Protein AF-A0A0K8Q2F9-F1 (afdb_monomer_lite)

Structure (mmCIF, N/CA/C/O backbone):
data_AF-A0A0K8Q2F9-F1
#
_entry.id   AF-A0A0K8Q2F9-F1
#
loop_
_atom_site.group_PDB
_atom_site.id
_atom_site.type_symbol
_atom_site.label_atom_id
_atom_site.label_alt_id
_atom_site.label_comp_id
_atom_site.label_asym_id
_atom_site.label_entity_id
_atom_site.label_seq_id
_atom_site.pdbx_PDB_ins_code
_atom_site.Cartn_x
_atom_site.Cartn_y
_atom_site.Cartn_z
_atom_site.occupancy
_atom_site.B_iso_or_equiv
_atom_site.auth_seq_id
_atom_site.auth_comp_id
_atom_site.auth_asym_id
_atom_site.auth_atom_id
_atom_site.pdbx_PDB_model_num
ATOM 1 N N . MET A 1 1 ? -17.051 11.099 0.721 1.00 49.69 1 MET A N 1
ATOM 2 C CA . MET A 1 1 ? -16.310 12.375 0.864 1.00 49.69 1 MET A CA 1
ATOM 3 C C . MET A 1 1 ? -17.005 13.551 0.168 1.00 49.69 1 MET A C 1
ATOM 5 O O . MET A 1 1 ? -17.431 14.467 0.857 1.00 49.69 1 MET A O 1
ATOM 9 N N . LEU A 1 2 ? -17.218 13.513 -1.156 1.00 54.62 2 LEU A N 1
ATOM 10 C CA . LEU A 1 2 ? -17.853 14.611 -1.915 1.00 54.62 2 LEU A CA 1
ATOM 11 C C . LEU A 1 2 ? -19.247 15.014 -1.400 1.00 54.62 2 LEU A C 1
ATOM 13 O O . LEU A 1 2 ? -19.538 16.198 -1.276 1.00 54.62 2 LEU A O 1
ATOM 17 N N . GLN A 1 3 ? -20.090 14.047 -1.029 1.00 66.81 3 GLN A N 1
ATOM 18 C CA . GLN A 1 3 ? -21.458 14.326 -0.578 1.00 66.81 3 GLN A CA 1
ATOM 19 C C . GLN A 1 3 ? -21.522 15.129 0.734 1.00 66.81 3 GLN A C 1
ATOM 21 O O . GLN A 1 3 ? -22.356 16.020 0.856 1.00 66.81 3 GLN A O 1
ATOM 26 N N . ALA A 1 4 ? -20.632 14.856 1.695 1.00 58.75 4 ALA A N 1
ATOM 27 C CA . ALA A 1 4 ? -20.589 15.581 2.968 1.00 58.75 4 ALA A CA 1
ATOM 28 C C . ALA A 1 4 ? -20.152 17.040 2.768 1.00 58.75 4 ALA A C 1
ATOM 30 O O . ALA A 1 4 ? -20.765 17.952 3.315 1.00 58.75 4 ALA A O 1
ATOM 31 N N . ILE A 1 5 ? -19.158 17.252 1.900 1.00 67.25 5 ILE A N 1
ATOM 32 C CA . ILE A 1 5 ? -18.687 18.586 1.517 1.00 67.25 5 ILE A CA 1
ATOM 33 C C . ILE A 1 5 ? -19.814 19.353 0.817 1.00 67.25 5 ILE A C 1
ATOM 35 O O . ILE A 1 5 ? -20.111 20.479 1.196 1.00 67.25 5 ILE A O 1
ATOM 39 N N . VAL A 1 6 ? -20.501 18.735 -0.150 1.00 74.12 6 VAL A N 1
ATOM 40 C CA . VAL A 1 6 ? -21.606 19.369 -0.889 1.00 74.12 6 VAL A CA 1
ATOM 41 C C . VAL A 1 6 ? -22.762 19.761 0.036 1.00 74.12 6 VAL A C 1
ATOM 43 O O . VAL A 1 6 ? -23.242 20.889 -0.047 1.00 74.12 6 VAL A O 1
ATOM 46 N N . ILE A 1 7 ? -23.188 18.876 0.945 1.00 74.06 7 ILE A N 1
ATOM 47 C CA . ILE A 1 7 ? -24.270 19.168 1.904 1.00 74.06 7 ILE A CA 1
ATOM 48 C C . ILE A 1 7 ? -23.906 20.355 2.804 1.00 74.06 7 ILE A C 1
ATOM 50 O O . ILE A 1 7 ? -24.758 21.200 3.079 1.00 74.06 7 ILE A O 1
ATOM 54 N N . GLU A 1 8 ? -22.653 20.454 3.236 1.00 69.31 8 GLU A N 1
ATOM 55 C CA . GLU A 1 8 ? -22.213 21.540 4.109 1.00 69.31 8 GLU A CA 1
ATOM 56 C C . GLU A 1 8 ? -22.011 22.863 3.358 1.00 69.31 8 GLU A C 1
ATOM 58 O O . GLU A 1 8 ? -22.381 23.925 3.860 1.00 69.31 8 GLU A O 1
ATOM 63 N N . GLN A 1 9 ? -21.514 22.827 2.116 1.00 77.88 9 GLN A N 1
ATOM 64 C CA . GLN A 1 9 ? -21.460 24.036 1.291 1.00 77.88 9 GLN A CA 1
ATOM 65 C C . GLN A 1 9 ? -22.875 24.558 0.985 1.00 77.88 9 GLN A C 1
ATOM 67 O O . GLN A 1 9 ? -23.077 25.769 0.943 1.00 77.88 9 GLN A O 1
ATOM 72 N N . LEU A 1 10 ? -23.869 23.669 0.852 1.00 75.88 10 LEU A N 1
ATOM 73 C CA . LEU A 1 10 ? -25.282 24.051 0.741 1.00 75.88 10 LEU A CA 1
ATOM 74 C C . LEU A 1 10 ? -25.815 24.673 2.041 1.00 75.88 10 LEU A C 1
ATOM 76 O O . LEU A 1 10 ? -26.458 25.720 1.993 1.00 75.88 10 LEU A O 1
ATOM 80 N N . ARG A 1 11 ? -25.543 24.068 3.208 1.00 71.56 11 ARG A N 1
ATOM 81 C CA . ARG A 1 11 ? -26.004 24.586 4.514 1.00 71.56 11 ARG A CA 1
ATOM 82 C C . ARG A 1 11 ? -25.384 25.928 4.886 1.00 71.56 11 ARG A C 1
ATOM 84 O O . ARG A 1 11 ? -26.087 26.797 5.389 1.00 71.56 11 ARG A O 1
ATOM 91 N N . SER A 1 12 ? -24.091 26.098 4.625 1.00 69.88 12 SER A N 1
ATOM 92 C CA . SER A 1 12 ? -23.363 27.352 4.865 1.00 69.88 12 SER A CA 1
ATOM 93 C C . SER A 1 12 ? -23.740 28.462 3.875 1.00 69.88 12 SER A C 1
ATOM 95 O O . SER A 1 12 ? -23.315 29.606 4.038 1.00 69.88 12 SER A O 1
ATOM 97 N N . GLY A 1 13 ? -24.533 28.146 2.843 1.00 75.44 13 GLY A N 1
ATOM 98 C CA . GLY A 1 13 ? -24.907 29.075 1.779 1.00 75.44 13 GLY A CA 1
ATOM 99 C C . GLY A 1 13 ? -2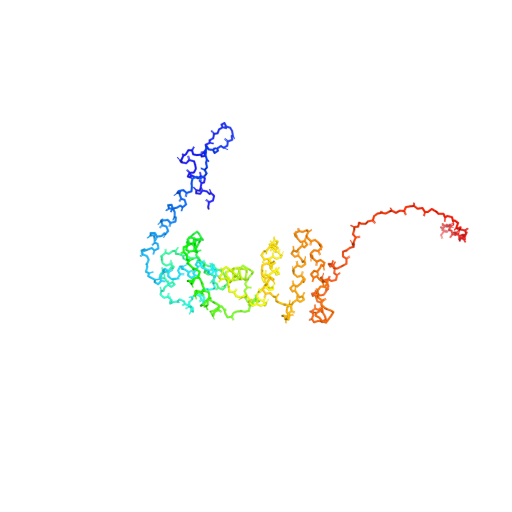3.740 29.451 0.862 1.00 75.44 13 GLY A C 1
ATOM 100 O O . GLY A 1 13 ? -23.861 30.389 0.071 1.00 75.44 13 GLY A O 1
ATOM 101 N N . ASN A 1 14 ? -22.610 28.741 0.968 1.00 78.00 14 ASN A N 1
ATOM 102 C CA . ASN A 1 14 ? -21.454 28.943 0.108 1.00 78.00 14 ASN A CA 1
ATOM 103 C C . ASN A 1 14 ? -21.716 28.378 -1.294 1.00 78.00 14 ASN A C 1
ATOM 105 O O . ASN A 1 14 ? -21.449 29.049 -2.284 1.00 78.00 14 ASN A O 1
ATOM 109 N N . LEU A 1 15 ? -22.328 27.195 -1.389 1.00 82.12 15 LEU A N 1
ATOM 110 C CA . LEU A 1 15 ? -22.865 26.635 -2.627 1.00 82.12 15 LEU A CA 1
ATOM 111 C C . LEU A 1 15 ? -24.348 26.991 -2.733 1.00 82.12 15 LEU A C 1
ATOM 113 O O . LEU A 1 15 ? -25.154 26.601 -1.893 1.00 82.12 15 LEU A O 1
ATOM 117 N N . HIS A 1 16 ? -24.714 27.731 -3.772 1.00 83.94 16 HIS A N 1
ATOM 118 C CA . HIS A 1 16 ? -26.083 28.193 -3.981 1.00 83.94 16 HIS A CA 1
ATOM 119 C C . HIS A 1 16 ? -26.467 28.118 -5.456 1.00 83.94 16 HIS A C 1
ATOM 121 O O . HIS A 1 16 ? -25.615 28.087 -6.344 1.00 83.94 16 HIS A O 1
ATOM 127 N N . GLN A 1 17 ? -27.767 28.080 -5.730 1.00 85.50 17 GLN A N 1
ATOM 128 C CA . GLN A 1 17 ? -28.267 28.044 -7.096 1.00 85.50 17 GLN A CA 1
ATOM 129 C C . GLN A 1 17 ? -28.420 29.474 -7.632 1.00 85.50 17 GLN A C 1
ATOM 131 O O . GLN A 1 17 ? -29.287 30.228 -7.191 1.00 85.50 17 GLN A O 1
ATOM 136 N N . ALA A 1 18 ? -27.576 29.846 -8.594 1.00 82.88 18 ALA A N 1
ATOM 137 C CA . ALA A 1 18 ? -27.635 31.112 -9.314 1.00 82.88 18 ALA A CA 1
ATOM 138 C C . ALA A 1 18 ? -28.322 30.886 -10.673 1.00 82.88 18 ALA A C 1
ATOM 140 O O . ALA A 1 18 ? -27.702 30.534 -11.679 1.00 82.88 18 ALA A O 1
ATOM 141 N N . GLY A 1 19 ? -29.649 31.030 -10.703 1.00 84.00 19 GLY A N 1
ATOM 142 C CA . GLY A 1 19 ? -30.451 30.726 -11.890 1.00 84.00 19 GLY A CA 1
ATOM 143 C C . GLY A 1 19 ? -30.504 29.221 -12.174 1.00 84.00 19 GLY A C 1
ATOM 144 O O . GLY A 1 19 ? -31.138 28.477 -11.432 1.00 84.00 19 GLY A O 1
ATOM 145 N N . LYS A 1 20 ? -29.863 28.763 -13.260 1.00 87.50 20 LYS A N 1
ATOM 146 C CA . LYS A 1 20 ? -29.803 27.334 -13.646 1.00 87.50 20 LYS A CA 1
ATOM 147 C C . LYS A 1 20 ? -28.463 26.656 -13.339 1.00 87.50 20 LYS A C 1
ATOM 149 O O . LYS A 1 20 ? -28.317 25.472 -13.623 1.00 87.50 20 LYS A O 1
ATOM 154 N N . VAL A 1 21 ? -27.500 27.381 -12.776 1.00 75.31 21 VAL A N 1
ATOM 155 C CA . VAL A 1 21 ? -26.165 26.868 -12.441 1.00 75.31 21 VAL A CA 1
ATOM 156 C C . VAL A 1 21 ? -25.917 26.974 -10.940 1.00 75.31 21 VAL A C 1
ATOM 158 O O . VAL A 1 21 ? -26.406 27.889 -10.280 1.00 75.31 21 VAL A O 1
ATOM 161 N N . TRP A 1 22 ? -25.176 26.014 -10.393 1.00 85.75 22 TRP A N 1
ATOM 162 C CA . TRP A 1 22 ? -24.702 26.068 -9.014 1.00 85.75 22 TRP A CA 1
ATOM 163 C C . TRP A 1 22 ? -23.426 26.906 -8.961 1.00 85.75 22 TRP A C 1
ATOM 165 O O . TRP A 1 22 ? -22.491 26.648 -9.715 1.00 85.75 22 TRP A O 1
ATOM 175 N N . ALA A 1 23 ? -23.404 27.917 -8.097 1.00 79.81 23 ALA A N 1
ATOM 176 C CA . ALA A 1 23 ? -22.296 28.846 -7.938 1.00 79.81 23 ALA A CA 1
ATOM 177 C C . ALA A 1 23 ? -21.757 28.796 -6.504 1.00 79.81 23 ALA A C 1
ATOM 179 O O . ALA A 1 23 ? -22.519 28.672 -5.541 1.00 79.81 23 ALA A O 1
ATOM 180 N N . LEU A 1 24 ? -20.433 28.895 -6.375 1.00 81.69 24 LEU A N 1
ATOM 181 C CA . LEU A 1 24 ? -19.736 28.981 -5.095 1.00 81.69 24 LEU A CA 1
ATOM 182 C C . LEU A 1 24 ? -19.483 30.461 -4.764 1.00 81.69 24 LEU A C 1
ATOM 184 O O . LEU A 1 24 ? -19.034 31.213 -5.628 1.00 81.69 24 LEU A O 1
ATOM 188 N N . LYS A 1 25 ? -19.807 30.899 -3.546 1.00 73.44 25 LYS A N 1
ATOM 189 C CA . LYS A 1 25 ? -19.752 32.310 -3.134 1.00 73.44 25 LYS A CA 1
ATOM 190 C C . LYS A 1 25 ? -18.370 32.732 -2.612 1.00 73.44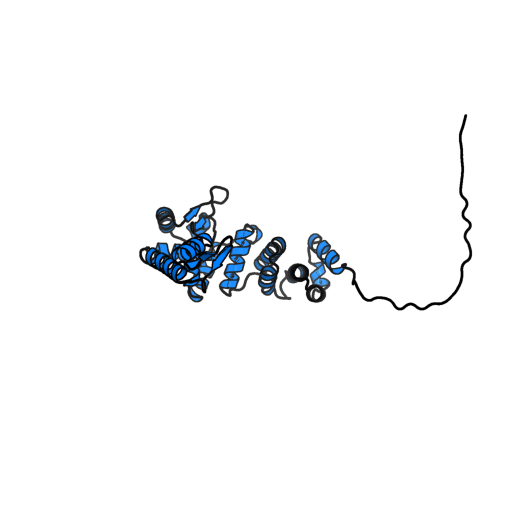 25 LYS A C 1
ATOM 192 O O . LYS A 1 25 ? -18.054 33.918 -2.650 1.00 73.44 25 LYS A O 1
ATOM 197 N N . GLY A 1 26 ? -17.557 31.786 -2.148 1.00 69.50 26 GLY A N 1
ATOM 198 C CA . GLY A 1 26 ? -16.203 31.998 -1.633 1.00 69.50 26 GLY A CA 1
ATOM 199 C C . GLY A 1 26 ? -15.386 30.704 -1.613 1.00 69.50 26 GLY A C 1
ATOM 200 O O . GLY A 1 26 ? -15.812 29.696 -2.171 1.00 69.50 26 GLY A O 1
ATOM 201 N N . GLU A 1 27 ? -14.212 30.723 -0.978 1.00 60.25 27 GLU A N 1
ATOM 202 C CA . GLU A 1 27 ? -13.357 29.534 -0.836 1.00 60.25 27 GLU A CA 1
ATOM 203 C C . GLU A 1 27 ? -14.083 28.394 -0.099 1.00 60.25 27 GLU A C 1
ATOM 205 O O . GLU A 1 27 ? -14.978 28.624 0.721 1.00 60.25 27 GLU A O 1
ATOM 210 N N . ILE A 1 28 ? -13.728 27.144 -0.410 1.00 60.00 28 ILE A N 1
ATOM 211 C CA . ILE A 1 28 ? -14.312 25.967 0.245 1.00 60.00 28 ILE A CA 1
ATOM 212 C C . ILE A 1 28 ? -13.884 25.985 1.714 1.00 60.00 28 ILE A C 1
ATOM 214 O O . ILE A 1 28 ? -12.710 25.811 2.028 1.00 60.00 28 ILE A O 1
ATOM 218 N N . ASN A 1 29 ? -14.841 26.186 2.621 1.00 56.25 29 ASN A N 1
ATOM 219 C CA . ASN A 1 29 ? -14.549 26.225 4.048 1.00 56.25 29 ASN A CA 1
ATOM 220 C C . ASN A 1 29 ? -14.371 24.797 4.593 1.00 56.25 29 ASN A C 1
ATOM 222 O O . ASN A 1 29 ? -15.339 24.036 4.702 1.00 56.25 29 ASN A O 1
ATOM 226 N N . LEU A 1 30 ? -13.124 24.441 4.912 1.00 58.12 30 LEU A N 1
ATOM 227 C CA . LEU A 1 30 ? -12.720 23.129 5.427 1.00 58.12 30 LEU A CA 1
ATOM 228 C C . LEU A 1 30 ? -12.957 22.959 6.937 1.00 58.12 30 LEU A C 1
ATOM 230 O O . LEU A 1 30 ? -12.698 21.880 7.453 1.00 58.12 30 LEU A O 1
ATOM 234 N N . ALA A 1 31 ? -13.523 23.948 7.641 1.00 53.38 31 ALA A N 1
ATOM 235 C CA . ALA A 1 31 ? -13.824 23.847 9.078 1.00 53.38 31 ALA A CA 1
ATOM 236 C C . ALA A 1 31 ? -14.682 22.616 9.452 1.00 53.38 31 ALA A C 1
ATOM 238 O O . ALA A 1 31 ? -14.649 22.131 10.580 1.00 53.38 31 ALA A O 1
ATOM 239 N N . SER A 1 32 ? -15.445 22.078 8.496 1.00 55.06 32 SER A N 1
ATOM 240 C CA . SER A 1 32 ? -16.196 20.827 8.658 1.00 55.06 32 SER A CA 1
ATOM 241 C C . SER A 1 32 ? -15.328 19.567 8.581 1.00 55.06 32 SER A C 1
ATOM 243 O O . SER A 1 32 ? -15.635 18.585 9.254 1.00 55.06 32 SER A O 1
ATOM 245 N N . ALA A 1 33 ? -14.240 19.587 7.806 1.00 60.59 33 ALA A N 1
ATOM 246 C CA . ALA A 1 33 ? -13.243 18.523 7.808 1.00 60.59 33 ALA A CA 1
ATOM 247 C C . ALA A 1 33 ? -12.524 18.475 9.163 1.00 60.59 33 ALA A C 1
ATOM 249 O O . ALA A 1 33 ? -12.377 17.390 9.718 1.00 60.59 33 ALA A O 1
ATOM 250 N N . ASP A 1 34 ? -12.201 19.634 9.744 1.00 69.94 34 ASP A N 1
ATOM 251 C CA . ASP A 1 34 ? -11.619 19.720 11.089 1.00 69.94 34 ASP A CA 1
ATOM 252 C C . ASP A 1 34 ? -12.594 19.210 12.163 1.00 69.94 34 ASP A C 1
ATOM 254 O O . ASP A 1 34 ? -12.222 18.401 13.008 1.00 69.94 34 ASP A O 1
ATOM 258 N N . ALA A 1 35 ? -13.879 19.575 12.076 1.00 69.06 35 ALA A N 1
ATOM 259 C CA . ALA A 1 35 ? -14.903 19.077 12.998 1.00 69.06 35 ALA A CA 1
ATOM 260 C C . ALA A 1 35 ? -15.118 17.551 12.906 1.00 69.06 35 ALA A C 1
ATOM 262 O O . ALA A 1 35 ? -15.384 16.894 13.915 1.00 69.06 35 ALA A O 1
ATOM 263 N N . LEU A 1 36 ? -15.012 16.968 11.705 1.00 69.81 36 LEU A N 1
ATOM 264 C CA . LEU A 1 36 ? -15.075 15.516 11.509 1.00 69.81 36 LEU A CA 1
ATOM 265 C C . LEU A 1 36 ? -13.825 14.817 12.044 1.00 69.81 36 LEU A C 1
ATOM 267 O O . LEU A 1 36 ? -13.950 13.783 12.702 1.00 69.81 36 LEU A O 1
ATOM 271 N N . VAL A 1 37 ? -12.642 15.394 11.821 1.00 81.00 37 VAL A N 1
ATOM 272 C CA . VAL A 1 37 ? -11.391 14.924 12.425 1.00 81.00 37 VAL A CA 1
ATOM 273 C C . VAL A 1 37 ? -11.530 14.920 13.945 1.00 81.00 37 VAL A C 1
ATOM 275 O O . VAL A 1 37 ? -11.291 13.883 14.559 1.00 81.00 37 VAL A O 1
ATOM 278 N N . ASP A 1 38 ? -11.998 16.012 14.551 1.00 81.38 38 ASP A N 1
ATOM 279 C CA . ASP A 1 38 ? -12.215 16.137 15.998 1.00 81.38 38 ASP A CA 1
ATOM 280 C C . ASP A 1 38 ? -13.237 15.135 16.541 1.00 81.38 38 ASP A C 1
ATOM 282 O O . ASP A 1 38 ? -13.044 14.564 17.619 1.00 81.38 38 ASP A O 1
ATOM 286 N N . LEU A 1 39 ? -14.305 14.859 15.788 1.00 80.56 39 LEU A N 1
ATOM 287 C CA . LEU A 1 39 ? -15.278 13.828 16.140 1.00 80.56 39 LEU A CA 1
ATOM 288 C C . LEU A 1 39 ? -14.635 12.436 16.161 1.00 80.56 39 LEU A C 1
ATOM 290 O O . LEU A 1 39 ? -14.834 11.685 17.121 1.00 80.56 39 LEU A O 1
ATOM 294 N N . VAL A 1 40 ? -13.849 12.098 15.134 1.00 84.75 40 VAL A N 1
ATOM 295 C CA . VAL A 1 40 ? -13.094 10.839 15.077 1.00 84.75 40 VAL A CA 1
ATOM 296 C C . VAL A 1 40 ? -12.095 10.782 16.236 1.00 84.75 40 VAL A C 1
ATOM 298 O O . VAL A 1 40 ? -12.072 9.783 16.957 1.00 84.75 40 VAL A O 1
ATOM 301 N N . ARG A 1 41 ? -11.366 11.873 16.522 1.00 85.06 41 ARG A N 1
ATOM 302 C CA . ARG A 1 41 ? -10.454 11.964 17.678 1.00 85.06 41 ARG A CA 1
ATOM 303 C C . ARG A 1 41 ? -11.175 11.683 18.990 1.00 85.06 41 ARG A C 1
ATOM 305 O O . ARG A 1 41 ? -10.711 10.878 19.794 1.00 85.06 41 ARG A O 1
ATOM 312 N N . SER A 1 42 ? -12.317 12.333 19.204 1.00 84.44 42 SER A N 1
ATOM 313 C CA . SER A 1 42 ? -13.116 12.198 20.422 1.00 84.44 42 SER A CA 1
ATOM 314 C C . SER A 1 42 ? -13.663 10.783 20.589 1.00 84.44 42 SER A C 1
ATOM 316 O O . SER A 1 42 ? -13.666 10.253 21.701 1.00 84.44 42 SER A O 1
ATOM 318 N N . ARG A 1 43 ? -14.096 10.154 19.489 1.00 86.06 43 ARG A N 1
ATOM 319 C CA . ARG A 1 43 ? -14.549 8.761 19.488 1.00 86.06 43 ARG A CA 1
ATOM 320 C C . ARG A 1 43 ? -13.409 7.822 19.868 1.00 86.06 43 ARG A C 1
ATOM 322 O O . ARG A 1 43 ? -13.567 7.058 20.814 1.00 86.06 43 ARG A O 1
ATOM 329 N N . LEU A 1 44 ? -12.259 7.927 19.202 1.00 87.12 44 LEU A N 1
ATOM 330 C CA . LEU A 1 44 ? -11.107 7.068 19.479 1.00 87.12 44 LEU A CA 1
ATOM 331 C C . LEU A 1 44 ? -10.547 7.282 20.888 1.00 87.12 44 LEU A C 1
ATOM 333 O O . LEU A 1 44 ? -10.123 6.323 21.518 1.00 87.12 44 LEU A O 1
ATOM 337 N N . ALA A 1 45 ? -10.592 8.502 21.431 1.00 87.25 45 ALA A N 1
ATOM 338 C CA . ALA A 1 45 ? -10.146 8.786 22.796 1.00 87.25 45 ALA A CA 1
ATOM 339 C C . ALA A 1 45 ? -10.951 8.047 23.884 1.00 87.25 45 ALA A C 1
ATOM 341 O O . ALA A 1 45 ? -10.468 7.916 25.008 1.00 87.25 45 ALA A O 1
ATOM 342 N N . ARG A 1 46 ? -12.166 7.577 23.570 1.00 89.00 46 ARG A N 1
ATOM 343 C CA . ARG A 1 46 ? -13.010 6.782 24.479 1.00 89.00 46 ARG A CA 1
ATOM 344 C C . ARG A 1 46 ? -12.737 5.284 24.385 1.00 89.00 46 ARG A C 1
ATOM 346 O O . ARG A 1 46 ? -13.212 4.539 25.237 1.00 89.00 46 ARG A O 1
ATOM 353 N N . GLU A 1 47 ? -12.003 4.854 23.365 1.00 93.06 47 GLU A N 1
ATOM 354 C CA . GLU A 1 47 ? -11.643 3.456 23.181 1.00 93.06 47 GLU A CA 1
ATOM 355 C C . GLU A 1 47 ? -10.495 3.050 24.104 1.00 93.06 47 GLU A C 1
ATOM 357 O O . GLU A 1 47 ? -9.687 3.866 24.563 1.00 93.06 47 GLU A O 1
ATOM 362 N N . THR A 1 48 ? -10.398 1.749 24.366 1.00 92.12 48 THR A N 1
ATOM 363 C CA . THR A 1 48 ? -9.281 1.217 25.147 1.00 92.12 48 THR A CA 1
ATOM 364 C C . THR A 1 48 ? -7.960 1.397 24.384 1.00 92.12 48 THR A C 1
ATOM 366 O O . THR A 1 48 ? -7.953 1.427 23.149 1.00 92.12 48 THR A O 1
ATOM 369 N N . PRO A 1 49 ? -6.804 1.485 25.073 1.00 90.31 49 PRO A N 1
ATOM 370 C CA . PRO A 1 49 ? -5.504 1.552 24.403 1.00 90.31 49 PRO A CA 1
ATOM 371 C C . PRO A 1 49 ? -5.282 0.422 23.390 1.00 90.31 49 PRO A C 1
ATOM 373 O O . PRO A 1 49 ? -4.751 0.678 22.318 1.00 90.31 49 PRO A O 1
ATOM 376 N N . ARG A 1 50 ? -5.768 -0.790 23.692 1.00 89.56 50 ARG A N 1
ATOM 377 C CA . ARG A 1 50 ? -5.652 -1.958 22.809 1.00 89.56 50 ARG A CA 1
ATOM 378 C C . ARG A 1 50 ? -6.500 -1.832 21.541 1.00 89.56 50 ARG A C 1
ATOM 380 O O . ARG A 1 50 ? -6.029 -2.156 20.459 1.00 89.56 50 ARG A O 1
ATOM 387 N N . VAL A 1 51 ? -7.731 -1.330 21.659 1.00 92.06 51 VAL A N 1
ATOM 388 C CA . VAL A 1 51 ? -8.598 -1.076 20.495 1.00 92.06 51 VAL A CA 1
ATOM 389 C C . VAL A 1 51 ? -8.006 0.029 19.623 1.00 92.06 51 VAL A C 1
ATOM 391 O O . VAL A 1 51 ? -7.970 -0.119 18.407 1.00 92.06 51 VAL A O 1
ATOM 394 N N . ARG A 1 52 ? -7.476 1.105 20.223 1.00 92.19 52 ARG A N 1
ATOM 395 C CA . ARG A 1 52 ? -6.786 2.165 19.469 1.00 92.19 52 ARG A CA 1
ATOM 396 C C . ARG A 1 52 ? -5.581 1.635 18.699 1.00 92.19 52 ARG A C 1
ATOM 398 O O . ARG A 1 52 ? -5.450 1.948 17.525 1.00 92.19 52 ARG A O 1
ATOM 405 N N . GLU A 1 53 ? -4.756 0.803 19.324 1.00 89.88 53 GLU A N 1
ATOM 406 C CA . GLU A 1 53 ? -3.622 0.161 18.656 1.00 89.88 53 GLU A CA 1
ATOM 407 C C . GLU A 1 53 ? -4.067 -0.732 17.488 1.00 89.88 53 GLU A C 1
ATOM 409 O O . GLU A 1 53 ? -3.491 -0.658 16.405 1.00 89.88 53 GLU A O 1
ATOM 414 N N . GLY A 1 54 ? -5.141 -1.509 17.655 1.00 90.94 54 GLY A N 1
ATOM 415 C CA . GLY A 1 54 ? -5.720 -2.291 16.561 1.00 90.94 54 GLY A CA 1
ATOM 416 C C . GLY A 1 54 ? -6.264 -1.428 15.412 1.00 90.94 54 GLY A C 1
ATOM 417 O O . GLY A 1 54 ? -6.128 -1.790 14.245 1.00 90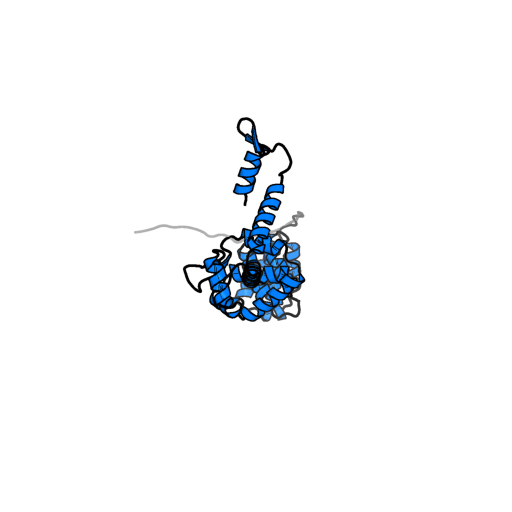.94 54 GLY A O 1
ATOM 418 N N . LEU A 1 55 ? -6.832 -0.257 15.721 1.00 92.25 55 LEU A N 1
ATOM 419 C CA . LEU A 1 55 ? -7.260 0.717 14.713 1.00 92.25 55 LEU A CA 1
ATOM 420 C C . LEU A 1 55 ? -6.075 1.354 13.978 1.00 92.25 55 LEU A C 1
ATOM 422 O O . LEU A 1 55 ? -6.161 1.525 12.769 1.00 92.25 55 LEU A O 1
ATOM 426 N N . GLU A 1 56 ? -4.978 1.675 14.669 1.00 91.44 56 GLU A N 1
ATOM 427 C CA . GLU A 1 56 ? -3.729 2.147 14.043 1.00 91.44 56 GLU A CA 1
ATOM 428 C C . GLU A 1 56 ? -3.162 1.107 13.074 1.00 91.44 56 GLU A C 1
ATOM 430 O O . GLU A 1 56 ? -2.802 1.434 11.943 1.00 91.44 56 GLU A O 1
ATOM 435 N N . TRP A 1 57 ? -3.164 -0.158 13.487 1.00 88.50 57 TRP A N 1
ATOM 436 C CA . TRP A 1 57 ? -2.780 -1.295 12.657 1.00 88.50 57 TRP A CA 1
ATOM 437 C C . TRP A 1 57 ? -3.599 -1.397 11.372 1.00 88.50 57 TRP A C 1
ATOM 439 O O . TRP A 1 57 ? -3.054 -1.413 10.267 1.00 88.50 57 TRP A O 1
ATOM 449 N N . LEU A 1 58 ? -4.924 -1.435 11.510 1.00 89.00 58 LEU A N 1
ATOM 450 C CA . LEU A 1 58 ? -5.834 -1.560 10.374 1.00 89.00 58 LEU A CA 1
ATOM 451 C C . LEU A 1 58 ? -5.834 -0.307 9.494 1.00 89.00 58 LEU A C 1
ATOM 453 O O . LEU A 1 58 ? -5.994 -0.413 8.280 1.00 89.00 58 LEU A O 1
ATOM 457 N N . ALA A 1 59 ? -5.604 0.868 10.081 1.00 88.94 59 ALA A N 1
ATOM 458 C CA . ALA A 1 59 ? -5.409 2.099 9.333 1.00 88.94 59 ALA A CA 1
ATOM 459 C C . ALA A 1 59 ? -4.140 2.053 8.475 1.00 88.94 59 ALA A C 1
ATOM 461 O O . ALA A 1 59 ? -4.123 2.678 7.424 1.00 88.94 59 ALA A O 1
ATOM 462 N N . LEU A 1 60 ? -3.086 1.335 8.860 1.00 84.12 60 LEU A N 1
ATOM 463 C CA . LEU A 1 60 ? -1.892 1.231 8.017 1.00 84.12 60 LEU A CA 1
ATOM 464 C C . LEU A 1 60 ? -2.010 0.168 6.935 1.00 84.12 60 LEU A C 1
ATOM 466 O O . LEU A 1 60 ? -1.730 0.448 5.776 1.00 84.12 60 LEU A O 1
ATOM 470 N N . ILE A 1 61 ? -2.452 -1.034 7.296 1.00 78.38 61 ILE A N 1
ATOM 471 C CA . ILE A 1 61 ? -2.468 -2.164 6.357 1.00 78.38 61 ILE A CA 1
ATOM 472 C C . ILE A 1 61 ? -3.626 -2.057 5.368 1.00 78.38 61 ILE A C 1
ATOM 474 O O . ILE A 1 61 ? -3.563 -2.621 4.280 1.00 78.38 61 ILE A O 1
ATOM 478 N N . ARG A 1 62 ? -4.684 -1.321 5.735 1.00 82.06 62 ARG A N 1
ATOM 479 C CA . ARG A 1 62 ? -5.967 -1.182 5.024 1.00 82.06 62 ARG A CA 1
ATOM 480 C C . ARG A 1 62 ? -6.764 -2.483 4.966 1.00 82.06 62 ARG A C 1
ATOM 482 O O . ARG A 1 62 ? -7.932 -2.493 5.353 1.00 82.06 62 ARG A O 1
ATOM 489 N N . ARG A 1 63 ? -6.143 -3.580 4.528 1.00 82.88 63 ARG A N 1
ATOM 490 C CA . ARG A 1 63 ? -6.787 -4.874 4.311 1.00 82.88 63 ARG A CA 1
ATOM 491 C C . ARG A 1 63 ? -5.830 -6.041 4.547 1.00 82.88 63 ARG A C 1
ATOM 493 O O . ARG A 1 63 ? -4.725 -6.064 4.025 1.00 82.88 63 ARG A O 1
ATOM 500 N N . VAL A 1 64 ? -6.269 -7.029 5.324 1.00 81.50 64 VAL A N 1
ATOM 501 C CA . VAL A 1 64 ? -5.430 -8.155 5.769 1.00 81.50 64 VAL A CA 1
ATOM 502 C C . VAL A 1 64 ? -6.268 -9.430 5.941 1.00 81.50 64 VAL A C 1
ATOM 504 O O . VAL A 1 64 ? -7.461 -9.311 6.238 1.00 81.50 64 VAL A O 1
ATOM 507 N N . PRO A 1 65 ? -5.734 -10.657 5.769 1.00 81.94 65 PRO A N 1
ATOM 508 C CA . PRO A 1 65 ? -6.503 -11.851 6.095 1.00 81.94 65 PRO A CA 1
ATOM 509 C C . PRO A 1 65 ? -6.806 -11.889 7.594 1.00 81.94 65 PRO A C 1
ATOM 511 O O . PRO A 1 65 ? -5.946 -11.553 8.409 1.00 81.94 65 PRO A O 1
ATOM 514 N N . LEU A 1 66 ? -7.985 -12.384 7.979 1.00 86.12 66 LEU A N 1
ATOM 515 C CA . LEU A 1 66 ? -8.361 -12.497 9.392 1.00 86.12 66 LEU A CA 1
ATOM 516 C C . LEU A 1 66 ? -7.335 -13.296 10.213 1.00 86.12 66 LEU A C 1
ATOM 518 O O . LEU A 1 66 ? -7.091 -12.953 11.364 1.00 86.12 66 LEU A O 1
ATOM 522 N N . PHE A 1 67 ? -6.716 -14.331 9.634 1.00 81.81 67 PHE A N 1
ATOM 523 C CA . PHE A 1 67 ? -5.717 -15.132 10.349 1.00 81.81 67 PHE A CA 1
ATOM 524 C C . PHE A 1 67 ? -4.459 -14.321 10.703 1.00 81.81 67 PHE A C 1
ATOM 526 O O . PHE A 1 67 ? -4.010 -14.392 11.837 1.00 81.81 67 PHE A O 1
ATOM 533 N N . VAL A 1 68 ? -3.961 -13.474 9.794 1.00 80.75 68 VAL A N 1
ATOM 534 C CA . VAL A 1 68 ? -2.806 -12.596 10.061 1.00 80.75 68 VAL A CA 1
ATOM 535 C C . VAL A 1 68 ? -3.159 -11.570 11.138 1.00 80.75 68 VAL A C 1
ATOM 537 O O . VAL A 1 68 ? -2.349 -11.286 12.016 1.00 80.75 68 VAL A O 1
ATOM 540 N N . LEU A 1 69 ? -4.388 -11.039 11.119 1.00 86.38 69 LEU A N 1
ATOM 541 C CA . LEU A 1 69 ? -4.847 -10.121 12.163 1.00 86.38 69 LEU A CA 1
ATOM 542 C C . LEU A 1 69 ? -4.874 -10.796 13.545 1.00 86.38 69 LEU A C 1
ATOM 544 O O . LEU A 1 69 ? -4.513 -10.158 14.529 1.00 86.38 69 LEU A O 1
ATOM 548 N N . LEU A 1 70 ? -5.275 -12.069 13.611 1.00 88.00 70 LEU A N 1
ATOM 549 C CA . LEU A 1 70 ? -5.306 -12.875 14.839 1.00 88.00 70 LEU A CA 1
ATOM 550 C C . LEU A 1 70 ? -3.916 -13.328 15.316 1.00 88.00 70 LEU A C 1
ATOM 552 O O . LEU A 1 70 ? -3.754 -13.601 16.503 1.00 88.00 70 LEU A O 1
ATOM 556 N N . ASP A 1 71 ? -2.930 -13.407 14.421 1.00 84.38 71 ASP A N 1
ATOM 557 C CA . ASP A 1 71 ? -1.537 -13.702 14.780 1.00 84.38 71 ASP A CA 1
ATOM 558 C C . ASP A 1 71 ? -0.832 -12.483 15.395 1.00 84.38 71 ASP A C 1
ATOM 560 O O . ASP A 1 71 ? 0.062 -12.625 16.230 1.00 84.38 71 ASP A O 1
ATOM 564 N N . VAL A 1 72 ? -1.237 -11.276 14.993 1.00 83.62 72 VAL A N 1
ATOM 565 C CA . VAL A 1 72 ? -0.647 -10.019 15.471 1.00 83.62 72 VAL A CA 1
ATOM 566 C C . VAL A 1 72 ? -1.380 -9.463 16.690 1.00 83.62 72 VAL A C 1
ATOM 568 O O . VAL A 1 72 ? -0.744 -9.000 17.639 1.00 83.62 72 VAL A O 1
ATOM 571 N N . LEU A 1 73 ? -2.713 -9.436 16.650 1.00 86.94 73 LEU A N 1
ATOM 572 C CA . LEU A 1 73 ? -3.543 -8.861 17.702 1.00 86.94 73 LEU A CA 1
ATOM 573 C C . LEU A 1 73 ? -4.139 -9.968 18.566 1.00 86.94 73 LEU A C 1
ATOM 575 O O . LEU A 1 73 ? -4.574 -11.003 18.070 1.00 86.94 73 LEU A O 1
ATOM 579 N N . ASP A 1 74 ? -4.239 -9.706 19.871 1.00 89.88 74 ASP A N 1
ATOM 580 C CA . ASP A 1 74 ? -4.967 -10.582 20.791 1.00 89.88 74 ASP A CA 1
ATOM 581 C C . ASP A 1 74 ? -6.404 -10.809 20.263 1.00 89.88 74 ASP A C 1
ATOM 583 O O . ASP A 1 74 ? -7.102 -9.829 19.967 1.00 89.88 74 ASP A O 1
ATOM 587 N N . PRO A 1 75 ? -6.886 -12.065 20.154 1.00 91.75 75 PRO A N 1
ATOM 588 C CA . PRO A 1 75 ? -8.240 -12.366 19.693 1.00 91.75 75 PRO A CA 1
ATOM 589 C C . PRO A 1 75 ? -9.345 -11.597 20.432 1.00 91.75 75 PRO A C 1
ATOM 591 O O . PRO A 1 75 ? -10.374 -11.275 19.835 1.00 91.75 75 PRO A O 1
ATOM 594 N N . ALA A 1 76 ? -9.140 -11.252 21.709 1.00 93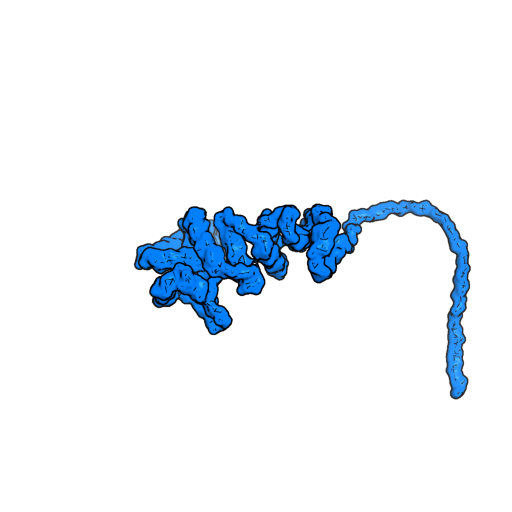.00 76 ALA A N 1
ATOM 595 C CA . ALA A 1 76 ? -10.073 -10.417 22.463 1.00 93.00 76 ALA A CA 1
ATOM 596 C C . ALA A 1 76 ? -10.175 -8.991 21.892 1.00 93.00 76 ALA A C 1
ATOM 598 O O . ALA A 1 76 ? -11.262 -8.423 21.843 1.00 93.00 76 ALA A O 1
ATOM 599 N N . VAL A 1 77 ? -9.065 -8.430 21.404 1.00 93.62 77 VAL A N 1
ATOM 600 C CA . VAL A 1 77 ? -9.028 -7.102 20.772 1.00 93.62 77 VAL A CA 1
ATOM 601 C C . VAL A 1 77 ? -9.740 -7.127 19.425 1.00 93.62 77 VAL A C 1
ATOM 603 O O . VAL A 1 77 ? -10.491 -6.204 19.117 1.00 93.62 77 VAL A O 1
ATOM 606 N N . VAL A 1 78 ? -9.561 -8.193 18.640 1.00 93.12 78 VAL A N 1
ATOM 607 C CA . VAL A 1 78 ? -10.284 -8.369 17.369 1.00 93.12 78 VAL A CA 1
ATOM 608 C C . VAL A 1 78 ? -11.796 -8.450 17.612 1.00 93.12 78 VAL A C 1
ATOM 610 O O . VAL A 1 78 ? -12.564 -7.784 16.917 1.00 93.12 78 VAL A O 1
ATOM 613 N N . ALA A 1 79 ? -12.225 -9.178 18.647 1.00 92.44 79 ALA A N 1
ATOM 614 C CA . ALA A 1 79 ? -13.631 -9.240 19.044 1.00 92.44 79 ALA A CA 1
ATOM 615 C C . ALA A 1 79 ? -14.175 -7.879 19.524 1.00 92.44 79 ALA A C 1
ATOM 617 O O . ALA A 1 79 ? -15.302 -7.511 19.184 1.00 92.44 79 ALA A O 1
ATOM 618 N N . ASP A 1 80 ? -13.385 -7.106 20.276 1.00 94.12 80 ASP A N 1
ATOM 619 C CA . ASP A 1 80 ? -13.762 -5.754 20.703 1.00 94.12 80 ASP A CA 1
ATOM 620 C C . ASP A 1 80 ? -13.912 -4.800 19.503 1.00 94.12 80 ASP A C 1
ATOM 622 O O . ASP A 1 80 ? -14.883 -4.042 19.438 1.00 94.12 80 ASP A O 1
ATOM 626 N N . LEU A 1 81 ? -13.007 -4.874 18.520 1.00 93.62 81 LEU A N 1
ATOM 627 C CA . LEU A 1 81 ? -13.074 -4.099 17.275 1.00 93.62 81 LEU A CA 1
ATOM 628 C C . LEU A 1 81 ? -14.320 -4.441 16.445 1.00 93.62 81 LEU A C 1
ATOM 630 O O . LEU A 1 81 ? -14.991 -3.539 15.929 1.00 93.62 81 LEU A O 1
ATOM 634 N N . GLU A 1 82 ? -14.649 -5.729 16.327 1.00 92.81 82 GLU A N 1
ATOM 635 C CA . GLU A 1 82 ? -15.858 -6.198 15.646 1.00 92.81 82 GLU A CA 1
ATOM 636 C C . GLU A 1 82 ? -17.118 -5.698 16.363 1.00 92.81 82 GLU A C 1
ATOM 638 O O . GLU A 1 82 ? -17.997 -5.094 15.743 1.00 92.81 82 GLU A O 1
ATOM 643 N N . LYS A 1 83 ? -17.180 -5.868 17.689 1.00 91.75 83 LYS A N 1
ATOM 644 C CA . LYS A 1 83 ? -18.311 -5.447 18.525 1.00 91.75 83 LYS A CA 1
ATOM 645 C C . LYS A 1 83 ? -18.528 -3.934 18.502 1.00 91.75 83 LYS A C 1
ATOM 647 O O . LYS A 1 83 ? -19.672 -3.480 18.515 1.00 91.75 83 LYS A O 1
ATOM 652 N N . ALA A 1 84 ? -17.450 -3.154 18.453 1.00 89.75 84 ALA A N 1
ATOM 653 C CA . ALA A 1 84 ? -17.502 -1.701 18.308 1.00 89.75 84 ALA A CA 1
ATOM 654 C C . ALA A 1 84 ? -17.843 -1.243 16.872 1.00 89.75 84 ALA A C 1
ATOM 656 O O . ALA A 1 84 ? -18.050 -0.050 16.624 1.00 89.75 84 ALA A O 1
ATOM 657 N N . GLY A 1 85 ? -17.954 -2.185 15.929 1.00 91.00 85 GLY A N 1
ATOM 658 C CA . GLY A 1 85 ? -18.384 -1.942 14.557 1.00 91.00 85 GLY A CA 1
ATOM 659 C C . GLY A 1 85 ? -17.315 -1.300 13.677 1.00 91.00 85 GLY A C 1
ATOM 660 O O . GLY A 1 85 ? -17.670 -0.633 12.703 1.00 91.00 85 GLY A O 1
ATOM 661 N N . TYR A 1 86 ? -16.034 -1.465 14.021 1.00 92.81 86 TYR A N 1
ATOM 662 C CA . TYR A 1 86 ? -14.916 -0.932 13.241 1.00 92.81 86 TYR A CA 1
ATOM 663 C C . TYR A 1 86 ? -14.494 -1.844 12.094 1.00 92.81 86 TYR A C 1
ATOM 665 O O . TYR A 1 86 ? -13.925 -1.348 11.127 1.00 92.81 86 TYR A O 1
ATOM 673 N N . LEU A 1 87 ? -14.770 -3.145 12.185 1.00 93.62 87 LEU A N 1
ATOM 674 C CA . LEU A 1 87 ? -14.330 -4.119 11.190 1.00 93.62 87 LEU A CA 1
ATOM 675 C C . LEU A 1 87 ? -15.372 -4.329 10.094 1.00 93.62 87 LEU A C 1
ATOM 677 O O . LEU A 1 87 ? -16.578 -4.380 10.345 1.00 93.62 87 LEU A O 1
ATOM 681 N N . GLN A 1 88 ? -14.876 -4.511 8.879 1.00 91.06 88 GLN A N 1
ATOM 682 C CA . GLN A 1 88 ? -15.596 -5.130 7.781 1.00 91.06 88 GLN A CA 1
ATOM 683 C C . GLN A 1 88 ? -14.881 -6.432 7.430 1.00 91.06 88 GLN A C 1
ATOM 685 O O . GLN A 1 88 ? -13.680 -6.426 7.170 1.00 91.06 88 GLN A O 1
ATOM 690 N N . VAL A 1 89 ? -15.618 -7.545 7.446 1.00 88.62 89 VAL A N 1
ATOM 691 C CA . VAL A 1 89 ? -15.089 -8.868 7.097 1.00 88.62 89 VAL A CA 1
ATOM 692 C C . VAL A 1 89 ? -15.684 -9.302 5.764 1.00 88.62 89 VAL A C 1
ATOM 694 O O . VAL A 1 89 ? -16.902 -9.323 5.599 1.00 88.62 89 VAL A O 1
ATOM 697 N N . GLY A 1 90 ? -14.824 -9.631 4.805 1.00 82.69 90 GLY A N 1
ATOM 698 C CA . GLY A 1 90 ? -15.219 -10.139 3.499 1.00 82.69 90 GLY A CA 1
ATOM 699 C C . GLY A 1 90 ? -15.908 -11.500 3.607 1.00 82.69 90 GLY A C 1
ATOM 700 O O . GLY A 1 90 ? -15.482 -12.375 4.362 1.00 82.69 90 GLY A O 1
ATOM 701 N N . GLU A 1 91 ? -16.962 -11.689 2.816 1.00 73.00 91 GLU A N 1
ATOM 702 C CA . GLU A 1 91 ? -17.840 -12.865 2.897 1.00 73.00 91 GLU A CA 1
ATOM 703 C C . GLU A 1 91 ? -17.252 -14.123 2.226 1.0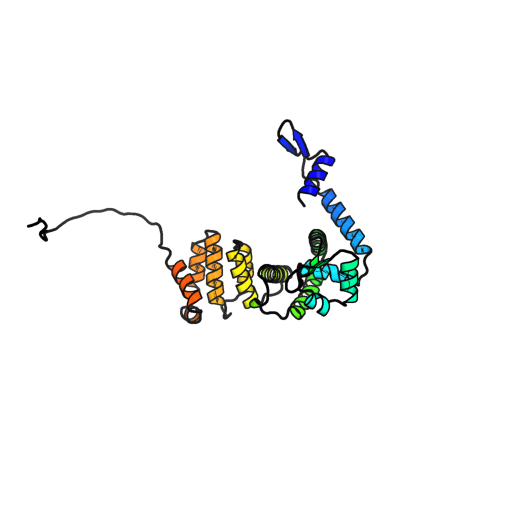0 73.00 91 GLU A C 1
ATOM 705 O O . GLU A 1 91 ? -17.714 -15.236 2.478 1.00 73.00 91 GLU A O 1
ATOM 710 N N . THR A 1 92 ? -16.213 -13.979 1.395 1.00 69.38 92 THR A N 1
ATOM 711 C CA . THR A 1 92 ? -15.671 -15.066 0.560 1.00 69.38 92 THR A CA 1
ATOM 712 C C . THR A 1 92 ? -14.145 -15.173 0.616 1.00 69.38 92 THR A C 1
ATOM 714 O O . THR A 1 92 ? -13.441 -14.176 0.772 1.00 69.38 92 THR A O 1
ATOM 717 N N . GLY A 1 93 ? -13.616 -16.387 0.417 1.00 68.00 93 GLY A N 1
ATOM 718 C CA . GLY A 1 93 ? -12.173 -16.649 0.326 1.00 68.00 93 GLY A CA 1
ATOM 719 C C . GLY A 1 93 ? -11.465 -16.671 1.686 1.00 68.00 93 GLY A C 1
ATOM 720 O O . GLY A 1 93 ? -11.996 -17.215 2.653 1.00 68.00 93 GLY A O 1
ATOM 721 N N . ARG A 1 94 ? -10.267 -16.068 1.766 1.00 67.06 94 ARG A N 1
ATOM 722 C CA . ARG A 1 94 ? -9.400 -16.012 2.968 1.00 67.06 94 ARG A CA 1
ATOM 723 C C . ARG A 1 94 ? -9.983 -15.202 4.152 1.00 67.06 94 ARG A C 1
ATOM 725 O O . ARG A 1 94 ? -9.311 -15.078 5.169 1.00 67.06 94 ARG A O 1
ATOM 732 N N . ARG A 1 95 ? -11.228 -14.701 4.047 1.00 82.12 95 ARG A N 1
ATOM 733 C CA . ARG A 1 95 ? -11.896 -13.767 4.982 1.00 82.12 95 ARG A CA 1
ATOM 734 C C . ARG A 1 95 ? -11.026 -12.548 5.273 1.00 82.12 95 ARG A C 1
ATOM 736 O O . ARG A 1 95 ? -10.336 -12.472 6.284 1.00 82.12 95 ARG A O 1
ATOM 743 N N . TRP A 1 96 ? -11.069 -11.599 4.351 1.00 84.38 96 TRP A N 1
ATOM 744 C CA . TRP A 1 96 ? -10.369 -10.326 4.478 1.00 84.38 96 TRP A CA 1
ATOM 745 C C . TRP A 1 96 ? -10.994 -9.456 5.556 1.00 84.38 96 TRP A C 1
ATOM 747 O O . TRP A 1 96 ? -12.211 -9.451 5.699 1.00 84.38 96 TRP A O 1
ATOM 757 N N . VAL A 1 97 ? -10.170 -8.717 6.283 1.00 89.44 97 VAL A N 1
ATOM 758 C CA . VAL A 1 97 ? -10.591 -7.751 7.291 1.00 89.44 97 VAL A CA 1
ATOM 759 C C . VAL A 1 97 ? -10.040 -6.388 6.912 1.00 89.44 97 VAL A C 1
ATOM 761 O O . VAL A 1 97 ? -8.853 -6.256 6.617 1.00 89.44 97 VAL A O 1
ATOM 764 N N . SER A 1 98 ? -10.902 -5.381 6.938 1.00 90.12 98 SER A N 1
ATOM 765 C CA . SER A 1 98 ? -10.546 -3.974 6.762 1.00 90.12 98 SER A CA 1
ATOM 766 C C . SER A 1 98 ? -11.278 -3.110 7.783 1.00 90.12 98 SER A C 1
ATOM 768 O O . SER A 1 98 ? -12.190 -3.571 8.482 1.00 90.12 98 SER A O 1
ATOM 770 N N . LEU A 1 99 ? -10.910 -1.830 7.857 1.00 92.00 99 LEU A N 1
ATOM 771 C CA . LEU A 1 99 ? -11.779 -0.851 8.500 1.00 92.00 99 LEU A CA 1
ATOM 772 C C . LEU A 1 99 ? -13.079 -0.730 7.702 1.00 92.00 99 LEU A C 1
ATOM 774 O O . LEU A 1 99 ? -13.076 -0.645 6.476 1.00 92.00 99 LEU A O 1
ATOM 778 N N . LYS A 1 100 ? -14.202 -0.697 8.416 1.00 91.06 100 LYS A N 1
ATOM 779 C CA . LYS A 1 100 ? -15.531 -0.480 7.838 1.00 91.06 100 LYS A CA 1
ATOM 780 C C . LYS A 1 100 ? -15.691 0.926 7.265 1.00 91.06 100 LYS A C 1
ATOM 782 O O . LYS A 1 100 ? -16.448 1.128 6.321 1.00 91.06 100 LYS A O 1
ATOM 787 N N . ASP A 1 101 ? -15.021 1.898 7.874 1.00 88.00 101 ASP A N 1
ATOM 788 C CA . ASP A 1 101 ? -15.010 3.284 7.424 1.00 88.00 101 ASP A CA 1
ATOM 789 C C . ASP A 1 101 ? -13.575 3.696 7.091 1.00 88.00 101 ASP A C 1
ATOM 791 O O . ASP A 1 101 ? -12.776 3.984 7.984 1.00 88.00 101 ASP A O 1
ATOM 795 N N . GLU A 1 102 ? -13.254 3.725 5.796 1.00 83.94 102 GLU A N 1
ATOM 796 C CA . GLU A 1 102 ? -11.925 4.107 5.305 1.00 83.94 102 GLU A CA 1
ATOM 797 C C . GLU A 1 102 ? -11.537 5.527 5.744 1.00 83.94 102 GLU A C 1
ATOM 799 O O . GLU A 1 102 ? -10.359 5.809 5.952 1.00 83.94 102 GLU A O 1
ATOM 804 N N . TYR A 1 103 ? -12.512 6.417 5.975 1.00 83.75 103 TYR A N 1
ATOM 805 C CA . TYR A 1 103 ? -12.229 7.766 6.463 1.00 83.75 103 TYR A CA 1
ATOM 806 C C . TYR A 1 103 ? -11.616 7.753 7.867 1.00 83.75 103 TYR A C 1
ATOM 808 O O . TYR A 1 103 ? -10.725 8.548 8.156 1.00 83.75 103 TYR A O 1
ATOM 816 N N . VAL A 1 10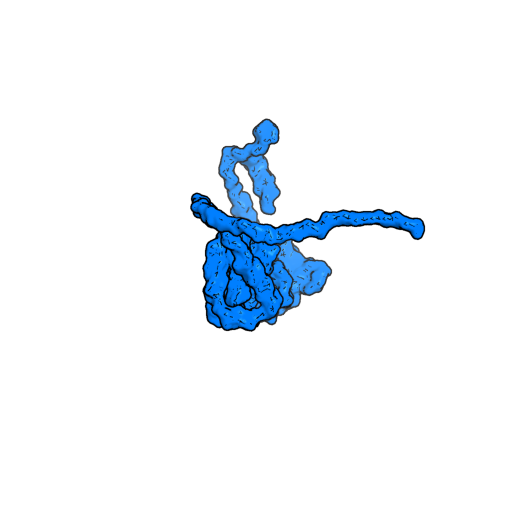4 ? -12.042 6.829 8.735 1.00 87.31 104 VAL A N 1
ATOM 817 C CA . VAL A 1 104 ? -11.416 6.651 10.055 1.00 87.31 104 VAL A CA 1
ATOM 818 C C . VAL A 1 104 ? -9.949 6.254 9.887 1.00 87.31 104 VAL A C 1
ATOM 820 O O . VAL A 1 104 ? -9.095 6.812 10.572 1.00 87.31 104 VAL A O 1
ATOM 823 N N . GLY A 1 105 ? -9.649 5.367 8.933 1.00 88.88 105 GLY A N 1
ATOM 824 C CA . GLY A 1 105 ? -8.279 5.000 8.571 1.00 88.88 105 GLY A CA 1
ATOM 825 C C . GLY A 1 105 ? -7.444 6.200 8.124 1.00 88.88 105 GLY A C 1
ATOM 826 O O . GLY A 1 105 ? -6.349 6.405 8.642 1.00 88.88 105 GLY A O 1
ATOM 827 N N . GLU A 1 106 ? -7.978 7.043 7.236 1.00 84.88 106 GLU A N 1
ATOM 828 C CA . GLU A 1 106 ? -7.292 8.259 6.770 1.00 84.88 106 GLU A CA 1
ATOM 829 C C . GLU A 1 106 ? -6.983 9.242 7.906 1.00 84.88 106 GLU A C 1
ATOM 831 O O . GLU A 1 106 ? -5.868 9.758 8.004 1.00 84.88 106 GLU A O 1
ATOM 836 N N . VAL A 1 107 ? -7.946 9.486 8.803 1.00 87.19 107 VAL A N 1
ATOM 837 C CA . VAL A 1 107 ? -7.737 10.373 9.959 1.00 87.19 107 VAL A CA 1
ATOM 838 C C . VAL A 1 107 ? -6.647 9.821 10.876 1.00 87.19 107 VAL A C 1
ATOM 840 O O . VAL A 1 107 ? -5.791 10.580 11.338 1.00 87.19 107 VAL A O 1
ATOM 843 N N . ILE A 1 108 ? -6.652 8.503 11.106 1.00 90.38 108 ILE A N 1
ATOM 844 C CA . ILE A 1 108 ? -5.641 7.839 11.929 1.00 90.38 108 ILE A CA 1
ATOM 845 C C . ILE A 1 108 ? -4.255 7.937 11.286 1.00 90.38 108 ILE A C 1
ATOM 847 O O . ILE A 1 108 ? -3.273 8.248 11.955 1.00 90.38 108 ILE A O 1
ATOM 851 N N . ARG A 1 109 ? -4.149 7.737 9.971 1.00 86.56 109 ARG A N 1
ATOM 852 C CA . ARG A 1 109 ? -2.881 7.944 9.264 1.00 86.56 109 ARG A CA 1
ATOM 853 C C . ARG A 1 109 ? -2.417 9.391 9.412 1.00 86.56 109 ARG A C 1
ATOM 855 O O . ARG A 1 109 ? -1.259 9.627 9.753 1.00 86.56 109 ARG A O 1
ATOM 862 N N . GLY A 1 110 ? -3.313 10.359 9.230 1.00 85.50 110 GLY A N 1
ATOM 863 C CA . GLY A 1 110 ? -3.001 11.789 9.245 1.00 85.50 110 GLY A CA 1
ATOM 864 C C . GLY A 1 110 ? -2.347 12.309 10.531 1.00 85.50 110 GLY A C 1
ATOM 865 O O . GLY A 1 110 ? -1.522 13.216 10.459 1.00 85.50 110 GLY A O 1
ATOM 866 N N . TRP A 1 111 ? -2.660 11.743 11.701 1.00 85.81 111 TRP A N 1
ATOM 867 C CA . TRP A 1 111 ? -2.066 12.181 12.975 1.00 85.81 111 TRP A CA 1
ATOM 868 C C . TRP A 1 111 ? -0.859 11.353 13.438 1.00 85.81 111 TRP A C 1
ATOM 870 O O . TRP A 1 111 ? -0.257 11.679 14.459 1.00 85.81 111 TRP A O 1
ATOM 880 N N . MET A 1 112 ? -0.533 10.263 12.738 1.00 88.56 112 MET A N 1
ATOM 881 C CA . MET A 1 112 ? 0.501 9.325 13.163 1.00 88.56 112 MET A CA 1
ATOM 882 C C . MET A 1 112 ? 1.854 9.820 12.688 1.00 88.56 112 MET A C 1
ATOM 884 O O . MET A 1 112 ? 2.047 10.069 11.493 1.00 88.56 112 MET A O 1
ATOM 888 N N . ASP A 1 113 ? 2.796 9.918 13.620 1.00 89.38 113 ASP A N 1
ATOM 889 C CA . ASP A 1 113 ? 4.163 10.284 13.302 1.00 89.38 113 ASP A CA 1
ATOM 890 C C . ASP A 1 113 ? 4.907 9.145 12.583 1.00 89.38 113 ASP A C 1
ATOM 892 O O . ASP A 1 113 ? 4.515 7.974 12.595 1.00 89.38 113 ASP A O 1
ATOM 896 N N . LEU A 1 114 ? 5.989 9.504 11.891 1.00 87.62 114 LEU A N 1
ATOM 897 C CA . LEU A 1 114 ? 6.783 8.542 11.130 1.00 87.62 114 LEU A CA 1
ATOM 898 C C . LEU A 1 114 ? 7.380 7.420 12.009 1.00 87.62 114 LEU A C 1
ATOM 900 O O . LEU A 1 114 ? 7.351 6.272 11.562 1.00 87.62 114 LEU A O 1
ATOM 904 N N . PRO A 1 115 ? 7.887 7.684 13.234 1.00 90.19 115 PRO A N 1
ATOM 905 C CA . PRO A 1 115 ? 8.352 6.625 14.129 1.00 90.19 115 PRO A CA 1
ATOM 906 C C . PRO A 1 115 ? 7.290 5.560 14.418 1.00 90.19 115 PRO A C 1
ATOM 908 O O . PRO A 1 115 ? 7.583 4.373 14.271 1.00 90.19 115 PRO A O 1
ATOM 911 N N . ARG A 1 116 ? 6.051 5.956 14.750 1.00 89.19 116 ARG A N 1
ATOM 912 C CA . ARG A 1 116 ? 4.966 4.999 15.007 1.00 89.19 116 ARG A CA 1
ATOM 913 C C . ARG A 1 116 ? 4.593 4.214 13.754 1.00 89.19 116 ARG A C 1
ATOM 915 O O . ARG A 1 116 ? 4.391 3.006 13.827 1.00 89.19 116 ARG A O 1
ATOM 922 N N . ARG A 1 117 ? 4.550 4.870 12.587 1.00 89.31 117 ARG A N 1
ATOM 923 C CA . ARG A 1 117 ? 4.302 4.187 11.303 1.00 89.31 117 ARG A CA 1
ATOM 924 C C . ARG A 1 117 ? 5.341 3.098 11.022 1.00 89.31 117 ARG A C 1
ATOM 926 O O . ARG A 1 117 ? 4.958 1.989 10.662 1.00 89.31 117 ARG A O 1
ATOM 933 N N . LYS A 1 118 ? 6.629 3.386 11.247 1.00 88.19 118 LYS A N 1
ATOM 934 C CA . LYS A 1 118 ? 7.733 2.422 11.082 1.00 88.19 118 LYS A CA 1
ATOM 935 C C . LYS A 1 118 ? 7.666 1.261 12.077 1.00 88.19 118 LYS A C 1
ATOM 937 O O . LYS A 1 118 ? 7.920 0.119 11.705 1.00 88.19 118 LYS A O 1
ATOM 942 N N . GLU A 1 119 ? 7.318 1.537 13.335 1.00 88.00 119 GLU A N 1
ATOM 943 C CA . GLU A 1 119 ? 7.136 0.501 14.361 1.00 88.00 119 GLU A CA 1
ATOM 944 C C . GLU A 1 119 ? 6.073 -0.517 13.931 1.00 88.00 119 GLU A C 1
ATOM 946 O O . GLU A 1 119 ? 6.325 -1.724 13.924 1.00 88.00 119 GLU A O 1
ATOM 951 N N . LEU A 1 120 ? 4.911 -0.017 13.509 1.00 84.25 120 LEU A N 1
ATOM 952 C CA . LEU A 1 120 ? 3.810 -0.838 13.017 1.00 84.25 120 LEU A CA 1
ATOM 953 C C . LEU A 1 120 ? 4.185 -1.561 11.712 1.00 84.25 120 LEU A C 1
ATOM 955 O O . LEU A 1 120 ? 3.863 -2.737 11.553 1.00 84.25 120 LEU A O 1
ATOM 959 N N . HIS A 1 121 ? 4.946 -0.907 10.825 1.00 84.88 121 HIS A N 1
ATOM 960 C CA . HIS A 1 121 ? 5.501 -1.523 9.612 1.00 84.88 121 HIS A CA 1
ATOM 961 C C . HIS A 1 121 ? 6.337 -2.759 9.884 1.00 84.88 121 HIS A C 1
ATOM 963 O O . HIS A 1 121 ? 6.045 -3.837 9.363 1.00 84.88 121 HIS A O 1
ATOM 969 N N . SER A 1 122 ? 7.301 -2.641 10.790 1.00 82.62 122 SER A N 1
ATOM 970 C CA . SER A 1 122 ? 8.179 -3.750 11.151 1.00 82.62 122 SER A CA 1
ATOM 971 C C . SER A 1 122 ? 7.423 -4.970 11.684 1.00 82.62 122 SER A C 1
ATOM 973 O O . SER A 1 122 ? 7.865 -6.108 11.503 1.00 82.62 122 SER A O 1
ATOM 975 N N . LEU A 1 123 ? 6.306 -4.755 12.376 1.00 78.56 123 LEU A N 1
ATOM 976 C CA . LEU A 1 123 ? 5.495 -5.846 12.898 1.00 78.56 123 LEU A CA 1
ATOM 977 C C . LEU A 1 123 ? 4.668 -6.522 11.794 1.00 78.56 123 LEU A C 1
ATOM 979 O O . LEU A 1 123 ? 4.569 -7.748 11.785 1.00 78.56 123 LEU A O 1
ATOM 983 N N . VAL A 1 124 ? 4.125 -5.757 10.840 1.00 75.62 124 VAL A N 1
ATOM 984 C CA . VAL A 1 124 ? 3.396 -6.324 9.691 1.00 75.62 124 VAL A CA 1
ATOM 985 C C . VAL A 1 124 ? 4.320 -7.095 8.784 1.00 75.62 124 VAL A C 1
ATOM 987 O O . VAL A 1 124 ? 3.999 -8.222 8.435 1.00 75.62 124 VAL A O 1
ATOM 990 N N . ALA A 1 125 ? 5.470 -6.525 8.425 1.00 77.19 125 ALA A N 1
ATOM 991 C CA . ALA A 1 125 ? 6.434 -7.188 7.556 1.00 77.19 125 ALA A CA 1
ATOM 992 C C . ALA A 1 125 ? 6.843 -8.563 8.120 1.00 77.19 125 ALA A C 1
ATOM 994 O O . ALA A 1 125 ? 6.992 -9.528 7.375 1.00 77.19 125 ALA A O 1
ATOM 995 N N . ARG A 1 126 ? 6.935 -8.682 9.455 1.00 74.62 126 ARG A N 1
ATOM 996 C CA . ARG A 1 126 ? 7.168 -9.958 10.150 1.00 74.62 126 ARG A CA 1
ATOM 997 C C . ARG A 1 126 ? 5.989 -10.929 10.067 1.00 74.62 126 ARG A C 1
ATOM 999 O O . ARG A 1 126 ? 6.220 -12.127 9.945 1.00 74.62 126 ARG A O 1
ATOM 1006 N N . ALA A 1 127 ? 4.760 -10.434 10.170 1.00 68.38 127 ALA A N 1
ATOM 1007 C CA . ALA A 1 127 ? 3.552 -11.258 10.159 1.00 68.38 127 ALA A CA 1
ATOM 1008 C C . ALA A 1 127 ? 3.134 -11.695 8.750 1.00 68.38 127 ALA A C 1
ATOM 1010 O O . ALA A 1 127 ? 2.579 -12.775 8.576 1.00 68.38 127 ALA A O 1
ATOM 1011 N N . VAL A 1 128 ? 3.394 -10.854 7.748 1.00 66.88 128 VAL A N 1
ATOM 1012 C CA . VAL A 1 128 ? 2.962 -11.077 6.372 1.00 66.88 128 VAL A CA 1
ATOM 1013 C C . VAL A 1 128 ? 3.637 -12.309 5.791 1.00 66.88 128 VAL A C 1
ATOM 1015 O O . VAL A 1 128 ? 2.919 -13.103 5.201 1.00 66.88 128 VAL A O 1
ATOM 1018 N N . GLY A 1 129 ? 4.948 -12.517 5.997 1.00 63.78 129 GLY A N 1
ATOM 1019 C CA . GLY A 1 129 ? 5.669 -13.775 5.704 1.00 63.78 129 GLY A CA 1
ATOM 1020 C C . GLY A 1 129 ? 5.466 -14.385 4.303 1.00 63.78 129 GLY A C 1
ATOM 1021 O O . GLY A 1 129 ? 5.884 -15.515 4.057 1.00 63.78 129 GLY A O 1
ATOM 1022 N N . ALA A 1 130 ? 4.793 -13.663 3.414 1.00 66.25 130 ALA A N 1
ATOM 1023 C CA . ALA A 1 130 ? 4.214 -14.122 2.168 1.00 66.25 130 ALA A CA 1
ATOM 1024 C C . ALA A 1 130 ? 5.109 -13.686 1.020 1.00 66.25 130 ALA A C 1
ATOM 1026 O O . ALA A 1 130 ? 5.785 -12.666 1.112 1.00 66.25 130 ALA A O 1
ATOM 1027 N N . THR A 1 131 ? 5.106 -14.441 -0.071 1.00 79.38 131 THR A N 1
ATOM 1028 C CA . THR A 1 131 ? 5.760 -13.994 -1.302 1.00 79.38 131 THR A CA 1
ATOM 1029 C C . THR A 1 131 ? 4.823 -13.055 -2.073 1.00 79.38 131 THR A C 1
ATOM 1031 O O . THR A 1 131 ? 3.607 -13.122 -1.873 1.00 79.38 131 THR A O 1
ATOM 1034 N N . PRO A 1 132 ? 5.324 -12.207 -2.994 1.00 81.12 132 PRO A N 1
ATOM 1035 C CA . PRO A 1 132 ? 4.458 -11.378 -3.840 1.00 81.12 132 PRO A CA 1
ATOM 1036 C C . PRO A 1 132 ? 3.381 -12.185 -4.586 1.00 81.12 132 PRO A C 1
ATOM 1038 O O . PRO A 1 132 ? 2.297 -11.677 -4.844 1.00 81.12 132 PRO A O 1
ATOM 1041 N N . ALA A 1 133 ? 3.660 -13.457 -4.899 1.00 80.19 133 ALA A N 1
ATOM 1042 C CA . ALA A 1 133 ? 2.735 -14.361 -5.582 1.00 80.19 133 ALA A CA 1
ATOM 1043 C C . ALA A 1 133 ? 1.559 -14.835 -4.705 1.00 80.19 133 ALA A C 1
ATOM 1045 O O . ALA A 1 133 ? 0.554 -15.310 -5.233 1.00 80.19 133 ALA A O 1
ATOM 1046 N N . ASP A 1 134 ? 1.678 -14.727 -3.379 1.00 78.50 134 ASP A N 1
ATOM 1047 C CA . ASP A 1 134 ? 0.643 -15.142 -2.428 1.00 78.50 134 ASP A CA 1
ATOM 1048 C C . ASP A 1 134 ? -0.369 -14.029 -2.114 1.00 78.50 134 ASP A C 1
ATOM 1050 O O . ASP A 1 134 ? -1.383 -14.307 -1.459 1.00 78.50 134 ASP A O 1
ATOM 1054 N N . MET A 1 135 ? -0.079 -12.798 -2.547 1.00 79.25 135 MET A N 1
ATOM 1055 C CA . MET A 1 135 ? -0.912 -11.610 -2.374 1.00 79.25 135 MET A CA 1
ATOM 1056 C C . MET A 1 135 ? -1.802 -11.390 -3.590 1.00 79.25 135 MET A C 1
ATOM 1058 O O . MET A 1 135 ? -1.402 -11.652 -4.727 1.00 79.25 135 MET A O 1
ATOM 1062 N N . ASP A 1 136 ? -3.006 -10.873 -3.362 1.00 82.56 136 ASP A N 1
ATOM 1063 C CA . ASP A 1 136 ? -3.757 -10.290 -4.465 1.00 82.56 136 ASP A CA 1
ATOM 1064 C C . ASP A 1 136 ? -3.153 -8.938 -4.904 1.00 82.56 136 ASP A C 1
ATOM 1066 O O . ASP A 1 136 ? -2.249 -8.384 -4.274 1.00 82.56 136 ASP A O 1
ATOM 1070 N N . VAL A 1 137 ? -3.617 -8.416 -6.042 1.00 85.44 137 VAL A N 1
ATOM 1071 C CA . VAL A 1 137 ? -3.070 -7.177 -6.618 1.00 85.44 137 VAL A CA 1
ATOM 1072 C C . VAL A 1 137 ? -3.299 -5.970 -5.701 1.00 85.44 137 VAL A C 1
ATOM 1074 O O . VAL A 1 137 ? -2.436 -5.101 -5.617 1.00 85.44 137 VAL A O 1
ATOM 1077 N N . GLU A 1 138 ? -4.442 -5.902 -5.016 1.00 82.19 138 GLU A N 1
ATOM 1078 C CA . GLU A 1 138 ? -4.773 -4.784 -4.126 1.00 82.19 138 GLU A CA 1
ATOM 1079 C C . GLU A 1 138 ? -3.873 -4.805 -2.881 1.00 82.19 138 GLU A C 1
ATOM 1081 O O . GLU A 1 138 ? -3.331 -3.773 -2.486 1.00 82.19 138 GLU A O 1
ATOM 1086 N N . GLU A 1 139 ? -3.649 -5.990 -2.313 1.00 78.69 139 GLU A N 1
ATOM 1087 C CA . GLU A 1 139 ? -2.752 -6.227 -1.181 1.00 78.69 139 GLU A CA 1
ATOM 1088 C C . GLU A 1 139 ? -1.304 -5.907 -1.509 1.00 78.69 139 GLU A C 1
ATOM 1090 O O . GLU A 1 139 ? -0.640 -5.221 -0.734 1.00 78.69 139 GLU A O 1
ATOM 1095 N N . LEU A 1 140 ? -0.820 -6.374 -2.660 1.00 87.75 140 LEU A N 1
ATOM 1096 C CA . LEU A 1 140 ? 0.547 -6.134 -3.101 1.00 87.75 140 LEU A CA 1
ATOM 1097 C C . LEU A 1 140 ? 0.816 -4.634 -3.261 1.00 87.75 140 LEU A C 1
ATOM 1099 O O . LEU A 1 140 ? 1.797 -4.117 -2.724 1.00 87.75 140 LEU A O 1
ATOM 1103 N N . LEU A 1 141 ? -0.071 -3.925 -3.966 1.00 88.94 141 LEU A N 1
ATOM 1104 C CA . LEU A 1 141 ? 0.060 -2.483 -4.175 1.00 88.94 141 LEU A CA 1
ATOM 1105 C C . LEU A 1 141 ? -0.067 -1.717 -2.854 1.00 88.94 141 LEU A C 1
ATOM 1107 O O . LEU A 1 141 ? 0.727 -0.816 -2.597 1.00 88.94 141 LEU A O 1
ATOM 1111 N N . GLY A 1 142 ? -1.012 -2.104 -1.990 1.00 84.62 142 GLY A N 1
ATOM 1112 C CA . GLY A 1 142 ? -1.189 -1.504 -0.669 1.00 84.62 142 GLY A CA 1
ATOM 1113 C C . GLY A 1 142 ? 0.028 -1.694 0.239 1.00 84.62 142 GLY A C 1
ATOM 1114 O O . GLY A 1 142 ? 0.493 -0.733 0.852 1.00 84.62 142 GLY A O 1
ATOM 1115 N N . TYR A 1 143 ? 0.585 -2.906 0.284 1.00 85.50 143 TYR A N 1
ATOM 1116 C CA . TYR A 1 143 ? 1.775 -3.231 1.068 1.00 85.50 143 TYR A CA 1
ATOM 1117 C C . TYR A 1 143 ? 3.005 -2.448 0.596 1.00 85.50 143 TYR A C 1
ATOM 1119 O O . TYR A 1 143 ? 3.720 -1.865 1.418 1.00 85.50 143 TYR A O 1
ATOM 1127 N N . VAL A 1 144 ? 3.249 -2.395 -0.718 1.00 91.12 144 VAL A N 1
ATOM 1128 C CA . VAL A 1 144 ? 4.400 -1.671 -1.274 1.00 91.12 144 VAL A CA 1
ATOM 1129 C C . VAL A 1 144 ? 4.242 -0.162 -1.102 1.00 91.12 144 VAL A C 1
ATOM 1131 O O . VAL A 1 144 ? 5.175 0.473 -0.613 1.00 91.12 144 VAL A O 1
ATOM 1134 N N . ALA A 1 145 ? 3.067 0.403 -1.398 1.00 89.12 145 ALA A N 1
ATOM 1135 C CA . ALA A 1 145 ? 2.799 1.830 -1.199 1.00 89.12 145 ALA A CA 1
ATOM 1136 C C . ALA A 1 145 ? 3.047 2.244 0.255 1.00 89.12 145 ALA A C 1
ATOM 1138 O O . ALA A 1 145 ? 3.737 3.221 0.533 1.00 89.12 145 ALA A O 1
ATOM 1139 N N . TRP A 1 146 ? 2.565 1.441 1.201 1.00 85.69 146 TRP A N 1
ATOM 1140 C CA . TRP A 1 146 ? 2.767 1.714 2.614 1.00 85.69 146 TRP A CA 1
ATOM 1141 C C . TRP A 1 146 ? 4.231 1.568 3.066 1.00 85.69 146 TRP A C 1
ATOM 1143 O O . TRP A 1 146 ? 4.716 2.349 3.892 1.00 85.69 146 TRP A O 1
ATOM 1153 N N . THR A 1 147 ? 4.957 0.590 2.523 1.00 89.06 147 THR A N 1
ATOM 1154 C CA . THR A 1 147 ? 6.394 0.422 2.789 1.00 89.06 147 THR A CA 1
ATOM 1155 C C . THR A 1 147 ? 7.175 1.662 2.340 1.00 89.06 147 THR A C 1
ATOM 1157 O O . THR A 1 147 ? 7.995 2.190 3.099 1.00 89.06 147 THR A O 1
ATOM 1160 N N . LEU A 1 148 ? 6.845 2.192 1.159 1.00 90.00 148 LEU A N 1
ATOM 1161 C CA . LEU A 1 148 ? 7.411 3.431 0.624 1.00 90.00 148 LEU A CA 1
ATOM 1162 C C . LEU A 1 148 ? 7.020 4.659 1.465 1.00 90.00 148 LEU A C 1
ATOM 1164 O O . LEU A 1 148 ? 7.893 5.453 1.820 1.00 90.00 148 LEU A O 1
ATOM 1168 N N . ASP A 1 149 ? 5.757 4.770 1.895 1.00 85.94 149 ASP A N 1
ATOM 1169 C CA . ASP A 1 149 ? 5.281 5.833 2.798 1.00 85.94 149 ASP A CA 1
ATOM 1170 C C . ASP A 1 149 ? 6.048 5.860 4.130 1.00 85.94 149 ASP A C 1
ATOM 1172 O O . ASP A 1 149 ? 6.316 6.924 4.703 1.00 85.94 149 ASP A O 1
ATOM 1176 N N . CYS A 1 150 ? 6.428 4.683 4.637 1.00 86.56 150 CYS A N 1
ATOM 1177 C CA . CYS A 1 150 ? 7.251 4.543 5.839 1.00 86.56 150 CYS A CA 1
ATOM 1178 C C . CYS A 1 150 ? 8.737 4.844 5.594 1.00 86.56 150 CYS A C 1
ATOM 1180 O O . CYS A 1 150 ? 9.522 4.887 6.549 1.00 86.56 150 CYS A O 1
ATOM 1182 N N . ARG A 1 151 ? 9.132 5.108 4.341 1.00 88.88 151 ARG A N 1
ATOM 1183 C CA . ARG A 1 151 ? 10.523 5.251 3.892 1.00 88.88 151 ARG A CA 1
ATOM 1184 C C . ARG A 1 151 ? 11.366 4.043 4.290 1.00 88.88 151 ARG A C 1
ATOM 1186 O O . ARG A 1 151 ? 12.496 4.204 4.760 1.00 88.88 151 ARG A O 1
ATOM 1193 N N . GLU A 1 152 ? 10.770 2.863 4.196 1.00 89.06 152 GLU A N 1
ATOM 1194 C CA . GLU A 1 152 ? 11.451 1.589 4.377 1.00 89.06 152 GLU A CA 1
ATOM 1195 C C . GLU A 1 152 ? 11.826 1.019 3.003 1.00 89.06 152 GLU A C 1
ATOM 1197 O O . GLU A 1 152 ? 11.114 1.259 2.023 1.00 89.06 152 GLU A O 1
ATOM 1202 N N . PRO A 1 153 ? 12.956 0.301 2.895 1.00 89.38 153 PRO A N 1
ATOM 1203 C CA . PRO A 1 153 ? 13.349 -0.317 1.640 1.00 89.38 153 PRO A CA 1
ATOM 1204 C C . PRO A 1 153 ? 12.361 -1.428 1.273 1.00 89.38 153 PRO A C 1
ATOM 1206 O O . PRO A 1 153 ? 12.021 -2.274 2.103 1.00 89.38 153 PRO A O 1
ATOM 1209 N N . VAL A 1 154 ? 11.930 -1.445 0.014 1.00 91.25 154 VAL A N 1
ATOM 1210 C CA . VAL A 1 154 ? 11.112 -2.531 -0.539 1.00 91.25 154 VAL A CA 1
ATOM 1211 C C . VAL A 1 154 ? 12.043 -3.591 -1.118 1.00 91.25 154 VAL A C 1
ATOM 1213 O O . VAL A 1 154 ? 12.983 -3.270 -1.842 1.00 91.25 154 VAL A O 1
ATOM 1216 N N . GLU A 1 155 ? 11.784 -4.861 -0.821 1.00 90.62 155 GLU A N 1
ATOM 1217 C CA . GLU A 1 155 ? 12.534 -5.965 -1.421 1.00 90.62 155 GLU A CA 1
ATOM 1218 C C . GLU A 1 155 ? 12.326 -6.001 -2.954 1.00 90.62 155 GLU A C 1
ATOM 1220 O O . GLU A 1 155 ? 11.188 -5.838 -3.408 1.00 90.62 155 GLU A O 1
ATOM 1225 N N . PRO A 1 156 ? 13.372 -6.256 -3.772 1.00 91.88 156 PRO A N 1
ATOM 1226 C CA . PRO A 1 156 ? 13.281 -6.168 -5.234 1.00 91.88 156 PRO A CA 1
ATOM 1227 C C . PRO A 1 156 ? 12.148 -6.985 -5.869 1.00 91.88 156 PRO A C 1
ATOM 1229 O O . PRO A 1 156 ? 11.516 -6.517 -6.813 1.00 91.88 156 PRO A O 1
ATOM 1232 N N . ALA A 1 157 ? 11.841 -8.169 -5.328 1.00 90.81 157 ALA A N 1
ATOM 1233 C CA . ALA A 1 157 ? 10.750 -9.009 -5.823 1.00 90.81 157 ALA A CA 1
ATOM 1234 C C . ALA A 1 157 ? 9.366 -8.354 -5.630 1.00 90.81 157 ALA A C 1
ATOM 1236 O O . ALA A 1 157 ? 8.528 -8.389 -6.531 1.00 90.81 157 ALA A O 1
ATOM 1237 N N . PHE A 1 158 ? 9.134 -7.713 -4.479 1.00 92.06 158 PHE A N 1
ATOM 1238 C CA . PHE A 1 158 ? 7.906 -6.957 -4.211 1.00 92.06 158 PHE A CA 1
ATOM 1239 C C . PHE A 1 158 ? 7.825 -5.693 -5.063 1.00 92.06 158 PHE A C 1
ATOM 1241 O O . PHE A 1 158 ? 6.772 -5.405 -5.629 1.00 92.06 158 PHE A O 1
ATOM 1248 N N . ALA A 1 159 ? 8.938 -4.966 -5.185 1.00 95.06 159 ALA A N 1
ATOM 1249 C CA . ALA A 1 159 ? 9.021 -3.755 -5.993 1.00 95.06 159 ALA A CA 1
ATOM 1250 C C . ALA A 1 159 ? 8.694 -4.032 -7.469 1.00 95.06 159 ALA A C 1
ATOM 1252 O O . ALA A 1 159 ? 7.900 -3.310 -8.071 1.00 95.06 159 ALA A O 1
ATOM 1253 N N . LEU A 1 160 ? 9.255 -5.103 -8.039 1.00 95.50 160 LEU A N 1
ATOM 1254 C CA . LEU A 1 160 ? 9.000 -5.484 -9.425 1.00 95.50 160 LEU A CA 1
ATOM 1255 C C . LEU A 1 160 ? 7.546 -5.921 -9.640 1.00 95.50 160 LEU A C 1
ATOM 1257 O O . LEU A 1 160 ? 6.895 -5.439 -10.567 1.00 95.50 160 LEU A O 1
ATOM 1261 N N . ALA A 1 161 ? 7.027 -6.800 -8.778 1.00 94.56 161 ALA A N 1
ATOM 1262 C CA . ALA A 1 161 ? 5.660 -7.299 -8.899 1.00 94.56 161 ALA A CA 1
ATOM 1263 C C . ALA A 1 161 ? 4.626 -6.165 -8.765 1.00 94.56 161 ALA A C 1
ATOM 1265 O O . ALA A 1 161 ? 3.665 -6.101 -9.536 1.00 94.56 161 ALA A O 1
ATOM 1266 N N . ALA A 1 162 ? 4.840 -5.235 -7.826 1.00 95.44 162 ALA A N 1
ATOM 1267 C CA . ALA A 1 162 ? 3.989 -4.059 -7.666 1.00 95.44 162 ALA A CA 1
ATOM 1268 C C . ALA A 1 162 ? 4.075 -3.124 -8.878 1.00 95.44 162 ALA A C 1
ATOM 1270 O O . ALA A 1 162 ? 3.045 -2.648 -9.347 1.00 95.44 162 ALA A O 1
ATOM 1271 N N . ALA A 1 163 ? 5.268 -2.908 -9.438 1.00 96.75 163 ALA A N 1
ATOM 1272 C CA . ALA A 1 163 ? 5.431 -2.085 -10.632 1.00 96.75 163 ALA A CA 1
ATOM 1273 C C . ALA A 1 163 ? 4.735 -2.677 -11.865 1.00 96.75 163 ALA A C 1
ATOM 1275 O O . ALA A 1 163 ? 4.079 -1.953 -12.614 1.00 96.75 163 ALA A O 1
ATOM 1276 N N . GLU A 1 164 ? 4.827 -3.995 -12.064 1.00 95.88 164 GLU A N 1
ATOM 1277 C CA . GLU A 1 164 ? 4.112 -4.682 -13.141 1.00 95.88 164 GLU A CA 1
ATOM 1278 C C . GLU A 1 164 ? 2.590 -4.530 -12.979 1.00 95.88 164 GLU A C 1
ATOM 1280 O O . GLU A 1 164 ? 1.880 -4.238 -13.947 1.00 95.88 164 GLU A O 1
ATOM 1285 N N . ALA A 1 165 ? 2.076 -4.694 -11.757 1.00 95.00 165 ALA A N 1
ATOM 1286 C CA . ALA A 1 165 ? 0.663 -4.491 -11.455 1.00 95.00 165 ALA A CA 1
ATOM 1287 C C . ALA A 1 165 ? 0.220 -3.031 -11.667 1.00 95.00 165 ALA A C 1
ATOM 1289 O O . ALA A 1 165 ? -0.820 -2.793 -12.282 1.00 95.00 165 ALA A O 1
ATOM 1290 N N . ALA A 1 166 ? 1.020 -2.060 -11.225 1.00 95.19 166 ALA A N 1
ATOM 1291 C CA . ALA A 1 166 ? 0.752 -0.633 -11.383 1.00 95.19 166 ALA A CA 1
ATOM 1292 C C . ALA A 1 166 ? 0.709 -0.217 -12.862 1.00 95.19 166 ALA A C 1
ATOM 1294 O O . ALA A 1 166 ? -0.245 0.427 -13.298 1.00 95.19 166 ALA A O 1
ATOM 1295 N N . ASN A 1 167 ? 1.666 -0.685 -13.670 1.00 95.12 167 ASN A N 1
ATOM 1296 C CA . ASN A 1 167 ? 1.661 -0.476 -15.119 1.00 95.12 167 ASN A CA 1
ATOM 1297 C C . ASN A 1 167 ? 0.397 -1.054 -15.780 1.00 95.12 167 ASN A C 1
ATOM 1299 O O . ASN A 1 167 ? -0.220 -0.389 -16.612 1.00 95.12 167 ASN A O 1
ATOM 1303 N N . LYS A 1 168 ? -0.039 -2.262 -15.388 1.00 93.94 168 LYS A N 1
ATOM 1304 C CA . LYS A 1 168 ? -1.290 -2.871 -15.890 1.00 93.94 168 LYS A CA 1
ATOM 1305 C C . LYS A 1 168 ? -2.542 -2.071 -15.514 1.00 93.94 168 LYS A C 1
ATOM 1307 O O . LYS A 1 168 ? -3.535 -2.133 -16.235 1.00 93.94 168 LYS A O 1
ATOM 1312 N N . LEU A 1 169 ? -2.498 -1.335 -14.405 1.00 92.56 169 LEU A N 1
ATOM 1313 C CA . LEU A 1 169 ? -3.573 -0.459 -13.932 1.00 92.56 169 LEU A CA 1
ATOM 1314 C C . LEU A 1 169 ? -3.434 0.993 -14.416 1.00 92.56 169 LEU A C 1
ATOM 1316 O O . LEU A 1 169 ? -4.232 1.836 -14.013 1.00 92.56 169 LEU A O 1
ATOM 1320 N N . TYR A 1 170 ? -2.478 1.276 -15.308 1.00 93.25 170 TYR A N 1
ATOM 1321 C CA . TYR A 1 170 ? -2.189 2.615 -15.830 1.00 93.25 170 TYR A CA 1
ATOM 1322 C C . TYR A 1 170 ? -1.788 3.635 -14.751 1.00 93.25 170 TYR A C 1
ATOM 1324 O O . TYR A 1 170 ? -2.102 4.819 -14.872 1.00 93.25 170 TYR A O 1
ATOM 1332 N N . ASP A 1 171 ? -1.045 3.190 -13.736 1.00 93.50 171 ASP A N 1
ATOM 1333 C CA . ASP A 1 171 ? -0.364 4.055 -12.767 1.00 93.50 171 ASP A CA 1
ATOM 1334 C C . ASP A 1 171 ? 1.166 4.018 -12.978 1.00 93.50 171 ASP A C 1
ATOM 1336 O O . ASP A 1 171 ? 1.902 3.361 -12.234 1.00 93.50 171 ASP A O 1
ATOM 1340 N N . PRO A 1 172 ? 1.676 4.683 -14.035 1.00 94.12 172 PRO A N 1
ATOM 1341 C CA . PRO A 1 172 ? 3.097 4.641 -14.375 1.00 94.12 172 PRO A CA 1
ATOM 1342 C C . PRO A 1 172 ? 3.978 5.374 -13.356 1.00 94.12 172 PRO A C 1
ATOM 1344 O O . PRO A 1 172 ? 5.155 5.050 -13.226 1.00 94.12 172 PRO A O 1
ATOM 1347 N N . LEU A 1 173 ? 3.437 6.353 -12.622 1.00 96.12 173 LEU A N 1
ATOM 1348 C CA . LEU A 1 173 ? 4.209 7.092 -11.620 1.00 96.12 173 LEU A CA 1
ATOM 1349 C C . LEU A 1 173 ? 4.502 6.211 -10.409 1.00 96.12 173 LEU A C 1
ATOM 1351 O O . LEU A 1 173 ? 5.655 6.131 -9.984 1.00 96.12 173 LEU A O 1
ATOM 1355 N N . PHE A 1 174 ? 3.492 5.495 -9.911 1.00 94.19 174 PHE A N 1
ATOM 1356 C CA . PHE A 1 174 ? 3.700 4.540 -8.830 1.00 94.19 174 PHE A CA 1
ATOM 1357 C C . PHE A 1 174 ? 4.607 3.377 -9.261 1.00 94.19 174 PHE A C 1
ATOM 1359 O O . PHE A 1 174 ? 5.463 2.937 -8.492 1.00 94.19 174 PHE A O 1
ATOM 1366 N N . ALA A 1 175 ? 4.498 2.923 -10.517 1.00 96.56 175 ALA A N 1
ATOM 1367 C CA . ALA A 1 175 ? 5.413 1.924 -11.064 1.00 96.56 175 ALA A CA 1
ATOM 1368 C C . ALA A 1 175 ? 6.876 2.400 -11.025 1.00 96.56 175 ALA A C 1
ATOM 1370 O O . ALA A 1 175 ? 7.744 1.672 -10.544 1.00 96.56 175 ALA A O 1
ATOM 1371 N N . LEU A 1 176 ? 7.162 3.628 -11.475 1.00 96.19 176 LEU A N 1
ATOM 1372 C CA . LEU A 1 176 ? 8.513 4.202 -11.426 1.00 96.19 176 LEU A CA 1
ATOM 1373 C C . LEU A 1 176 ? 9.025 4.367 -9.990 1.00 96.19 176 LEU A C 1
ATOM 1375 O O . LEU A 1 176 ? 10.199 4.096 -9.727 1.00 96.19 176 LEU A O 1
ATOM 1379 N N . GLU A 1 177 ? 8.157 4.759 -9.056 1.00 96.44 177 GLU A N 1
ATOM 1380 C CA . GLU A 1 177 ? 8.503 4.854 -7.637 1.00 96.44 177 GLU A CA 1
ATOM 1381 C C . GLU A 1 177 ? 8.912 3.488 -7.065 1.00 96.44 177 GLU A C 1
ATOM 1383 O O . GLU A 1 177 ? 9.979 3.373 -6.458 1.00 96.44 177 GLU A O 1
ATOM 1388 N N . CYS A 1 178 ? 8.140 2.432 -7.337 1.00 95.38 178 CYS A N 1
ATOM 1389 C CA . CYS A 1 178 ? 8.486 1.062 -6.948 1.00 95.38 178 CYS A CA 1
ATOM 1390 C C . CYS A 1 178 ? 9.828 0.634 -7.557 1.00 95.38 178 CYS A C 1
ATOM 1392 O O . CYS A 1 178 ? 10.720 0.156 -6.857 1.00 95.38 178 CYS A O 1
ATOM 1394 N N . LEU A 1 179 ? 10.010 0.858 -8.861 1.00 95.94 179 LEU A N 1
ATOM 1395 C CA . LEU A 1 179 ? 11.218 0.459 -9.583 1.00 95.94 179 LEU A CA 1
ATOM 1396 C C . LEU A 1 179 ? 12.457 1.226 -9.111 1.00 95.94 179 LEU A C 1
ATOM 1398 O O . LEU A 1 179 ? 13.562 0.712 -9.252 1.00 95.94 179 LEU A O 1
ATOM 1402 N N . SER A 1 180 ? 12.323 2.411 -8.509 1.00 94.75 180 SER A N 1
ATOM 1403 C CA . SER A 1 180 ? 13.461 3.138 -7.918 1.00 94.75 180 SER A CA 1
ATOM 1404 C C . SER A 1 180 ? 14.173 2.362 -6.796 1.00 94.75 180 SER A C 1
ATOM 1406 O O . SER A 1 180 ? 15.325 2.659 -6.482 1.00 94.75 180 SER A O 1
ATOM 1408 N N . GLN A 1 181 ? 13.516 1.348 -6.221 1.00 94.88 181 GLN A N 1
ATOM 1409 C CA . GLN A 1 181 ? 14.075 0.494 -5.171 1.00 94.88 181 GLN A CA 1
ATOM 1410 C C . GLN A 1 181 ? 15.047 -0.571 -5.709 1.00 94.88 181 GLN A C 1
ATOM 1412 O O . GLN A 1 181 ? 15.826 -1.119 -4.933 1.00 94.88 181 GLN A O 1
ATOM 1417 N N . ILE A 1 182 ? 15.024 -0.851 -7.019 1.00 93.81 182 ILE A N 1
ATOM 1418 C CA . ILE A 1 182 ? 15.827 -1.903 -7.662 1.00 93.81 182 ILE A CA 1
ATOM 1419 C C . ILE A 1 182 ? 17.105 -1.301 -8.247 1.00 93.81 182 ILE A C 1
ATOM 1421 O O . ILE A 1 182 ? 17.050 -0.425 -9.118 1.00 93.81 182 ILE A O 1
ATOM 1425 N N . ARG A 1 183 ? 18.255 -1.801 -7.797 1.00 91.44 183 ARG A N 1
ATOM 1426 C CA . ARG A 1 183 ? 19.596 -1.385 -8.223 1.00 91.44 183 ARG A CA 1
ATOM 1427 C C . ARG A 1 183 ? 20.095 -2.213 -9.405 1.00 91.44 183 ARG A C 1
ATOM 1429 O O . ARG A 1 183 ? 19.550 -3.265 -9.722 1.00 91.44 183 ARG A O 1
ATOM 1436 N N . VAL A 1 184 ? 21.152 -1.730 -10.054 1.00 87.00 184 VAL A N 1
ATOM 1437 C CA . VAL A 1 184 ? 21.744 -2.370 -11.243 1.00 87.00 184 VAL A CA 1
ATOM 1438 C C . VAL A 1 184 ? 22.321 -3.750 -10.921 1.00 87.00 184 VAL A C 1
ATOM 1440 O O . VAL A 1 184 ? 22.334 -4.634 -11.773 1.00 87.00 184 VAL A O 1
ATOM 1443 N N . GLU A 1 185 ? 22.776 -3.948 -9.684 1.00 86.75 185 GLU A N 1
ATOM 1444 C CA . GLU A 1 185 ? 23.341 -5.211 -9.212 1.00 86.75 185 GLU A CA 1
ATOM 1445 C C . GLU A 1 185 ? 22.274 -6.249 -8.831 1.00 86.75 185 GLU A C 1
ATOM 1447 O O . GLU A 1 185 ? 22.618 -7.402 -8.562 1.00 86.75 185 GLU A O 1
ATOM 1452 N N . ASP A 1 186 ? 20.993 -5.865 -8.783 1.00 86.56 186 ASP A N 1
ATOM 1453 C CA . ASP A 1 186 ? 19.922 -6.784 -8.413 1.00 86.56 186 ASP A CA 1
ATOM 1454 C C . ASP A 1 186 ? 19.608 -7.755 -9.567 1.00 86.56 186 ASP A C 1
ATOM 1456 O O . ASP A 1 186 ? 19.513 -7.330 -10.722 1.00 86.56 186 ASP A O 1
ATOM 1460 N N . PRO A 1 187 ? 19.323 -9.043 -9.280 1.00 85.00 187 PRO A N 1
ATOM 1461 C CA . PRO A 1 187 ? 18.956 -10.027 -10.308 1.00 85.00 187 PRO A CA 1
ATOM 1462 C C . PRO A 1 187 ? 17.744 -9.621 -11.161 1.00 85.00 187 PRO A C 1
ATOM 1464 O O . PRO A 1 187 ? 17.605 -10.038 -12.304 1.00 85.00 187 PRO A O 1
ATOM 1467 N N . HIS A 1 188 ? 16.869 -8.780 -10.608 1.00 85.44 188 HIS A N 1
ATOM 1468 C CA . HIS A 1 188 ? 15.647 -8.304 -11.254 1.00 85.44 188 HIS A CA 1
ATOM 1469 C C . HIS A 1 188 ? 15.867 -7.047 -12.117 1.00 85.44 188 HIS A C 1
ATOM 1471 O O . HIS A 1 188 ? 14.896 -6.482 -12.619 1.00 85.44 188 HIS A O 1
ATOM 1477 N N . TRP A 1 189 ? 17.109 -6.572 -12.293 1.00 89.00 189 TRP A N 1
ATOM 1478 C CA . TRP A 1 189 ? 17.397 -5.319 -13.003 1.00 89.00 189 TRP A CA 1
ATOM 1479 C C . TRP A 1 189 ? 16.849 -5.294 -14.435 1.00 89.00 189 TRP A C 1
ATOM 1481 O O . TRP A 1 189 ? 16.233 -4.307 -14.838 1.00 89.00 189 TRP A O 1
ATOM 1491 N N . ALA A 1 190 ? 17.027 -6.375 -15.197 1.00 88.38 190 ALA A N 1
ATOM 1492 C CA . ALA A 1 190 ? 16.587 -6.435 -16.591 1.00 88.38 190 ALA A CA 1
ATOM 1493 C C . ALA A 1 190 ? 15.050 -6.379 -16.716 1.00 88.38 190 ALA A C 1
ATOM 1495 O O . ALA A 1 190 ? 14.512 -5.646 -17.549 1.00 88.38 190 ALA A O 1
ATOM 1496 N N . GLU A 1 191 ? 14.336 -7.093 -15.840 1.00 89.88 191 GLU A N 1
ATOM 1497 C CA . GLU A 1 191 ? 12.869 -7.051 -15.755 1.00 89.88 191 GLU A CA 1
ATOM 1498 C C . GLU A 1 191 ? 12.391 -5.664 -15.305 1.00 89.88 191 GLU A C 1
ATOM 1500 O O . GLU A 1 191 ? 11.450 -5.103 -15.871 1.00 89.88 191 GLU A O 1
ATOM 1505 N N . ALA A 1 192 ? 13.091 -5.059 -14.344 1.00 92.19 192 ALA A N 1
ATOM 1506 C CA . ALA A 1 192 ? 12.811 -3.713 -13.872 1.00 92.19 192 ALA A CA 1
ATOM 1507 C C . ALA A 1 192 ? 12.989 -2.667 -14.982 1.00 92.19 192 ALA A C 1
ATOM 1509 O O . ALA A 1 192 ? 12.133 -1.800 -15.146 1.00 92.19 192 ALA A O 1
ATOM 1510 N N . ALA A 1 193 ? 14.054 -2.753 -15.783 1.00 92.25 193 ALA A N 1
ATOM 1511 C CA . ALA A 1 193 ? 14.289 -1.865 -16.920 1.00 92.25 193 ALA A CA 1
ATOM 1512 C C . ALA A 1 193 ? 13.164 -1.955 -17.964 1.00 92.25 193 ALA A C 1
ATOM 1514 O O . ALA A 1 193 ? 12.686 -0.924 -18.441 1.00 92.25 193 ALA A O 1
ATOM 1515 N N . GLN A 1 194 ? 12.659 -3.162 -18.245 1.00 91.50 194 GLN A N 1
ATOM 1516 C CA . GLN A 1 194 ? 11.487 -3.343 -19.106 1.00 91.50 194 GLN A CA 1
ATOM 1517 C C . GLN A 1 194 ? 10.247 -2.636 -18.536 1.00 91.50 194 GLN A C 1
ATOM 1519 O O . GLN A 1 194 ? 9.543 -1.938 -19.270 1.00 91.50 194 GLN A O 1
ATOM 1524 N N . GLN A 1 195 ? 9.976 -2.787 -17.237 1.00 94.81 195 GLN A N 1
ATOM 1525 C CA . GLN A 1 195 ? 8.832 -2.129 -16.599 1.00 94.81 195 GLN A CA 1
ATOM 1526 C C . GLN A 1 195 ? 8.990 -0.602 -16.540 1.00 94.81 195 GLN A C 1
ATOM 1528 O O . GLN A 1 195 ? 8.004 0.115 -16.717 1.00 94.81 195 GLN A O 1
ATOM 1533 N N . ARG A 1 196 ? 10.217 -0.085 -16.372 1.00 95.25 196 ARG A N 1
ATOM 1534 C CA . ARG A 1 196 ? 10.501 1.359 -16.437 1.00 95.25 196 ARG A CA 1
ATOM 1535 C C . ARG A 1 196 ? 10.228 1.899 -17.836 1.00 95.25 196 ARG A C 1
ATOM 1537 O O . ARG A 1 196 ? 9.554 2.915 -17.977 1.00 95.25 196 ARG A O 1
ATOM 1544 N N . ALA A 1 197 ? 10.685 1.195 -18.871 1.00 93.56 197 ALA A N 1
ATOM 1545 C CA . ALA A 1 197 ? 10.410 1.570 -20.252 1.00 93.56 197 ALA A CA 1
ATOM 1546 C C . ALA A 1 197 ? 8.900 1.591 -20.544 1.00 93.56 197 ALA A C 1
ATOM 1548 O O . ALA A 1 197 ? 8.406 2.549 -21.134 1.00 93.56 197 ALA A O 1
ATOM 1549 N N . ALA A 1 198 ? 8.147 0.590 -20.074 1.00 92.50 198 ALA A N 1
ATOM 1550 C CA . ALA A 1 198 ? 6.689 0.559 -20.213 1.00 92.50 198 ALA A CA 1
ATOM 1551 C C . ALA A 1 198 ? 5.996 1.754 -19.524 1.00 92.50 198 ALA A C 1
ATOM 1553 O O . ALA A 1 198 ? 5.085 2.360 -20.100 1.00 92.50 198 ALA A O 1
ATOM 1554 N N . ALA A 1 199 ? 6.457 2.137 -18.329 1.00 94.50 199 ALA A N 1
ATOM 1555 C CA . ALA A 1 199 ? 5.950 3.306 -17.616 1.00 94.50 199 ALA A CA 1
ATOM 1556 C C . ALA A 1 199 ? 6.237 4.611 -18.386 1.00 94.50 199 ALA A C 1
ATOM 1558 O O . ALA A 1 199 ? 5.319 5.394 -18.633 1.00 94.50 199 ALA A O 1
ATOM 1559 N N . HIS A 1 200 ? 7.472 4.810 -18.860 1.00 93.00 200 HIS A N 1
ATOM 1560 C CA . HIS A 1 200 ? 7.849 5.985 -19.655 1.00 93.00 200 HIS A CA 1
ATOM 1561 C C . HIS A 1 200 ? 7.111 6.065 -20.997 1.00 93.00 200 HIS A C 1
ATOM 1563 O O . HIS A 1 200 ? 6.692 7.147 -21.401 1.00 93.00 200 HIS A O 1
ATOM 1569 N N . ILE A 1 201 ? 6.867 4.935 -21.671 1.00 91.69 201 ILE A N 1
ATOM 1570 C CA . ILE A 1 201 ? 6.037 4.899 -22.888 1.00 91.69 201 ILE A CA 1
ATOM 1571 C C . ILE A 1 201 ? 4.613 5.374 -22.584 1.00 91.69 201 ILE A C 1
ATOM 1573 O O . ILE A 1 201 ? 4.056 6.169 -23.339 1.00 91.69 201 ILE A O 1
ATOM 1577 N N . THR A 1 202 ? 4.038 4.943 -21.457 1.00 91.56 202 THR A N 1
ATOM 1578 C CA . THR A 1 202 ? 2.704 5.386 -21.015 1.00 91.56 202 THR A CA 1
ATOM 1579 C C . THR A 1 202 ? 2.671 6.893 -20.728 1.00 91.56 202 THR A C 1
ATOM 1581 O O . THR A 1 202 ? 1.673 7.552 -21.014 1.00 91.56 202 THR A O 1
ATOM 1584 N N . LEU A 1 203 ? 3.780 7.456 -20.239 1.00 92.44 203 LEU A N 1
ATOM 1585 C CA . LEU A 1 203 ? 3.975 8.898 -20.035 1.00 92.44 203 LEU A CA 1
ATOM 1586 C C . LEU A 1 203 ? 4.358 9.665 -21.319 1.00 92.44 203 LEU A C 1
ATOM 1588 O O . LEU A 1 203 ? 4.526 10.880 -21.278 1.00 92.44 203 LEU A O 1
ATOM 1592 N N . ALA A 1 204 ? 4.465 8.979 -22.463 1.00 93.69 204 ALA A N 1
ATOM 1593 C CA . ALA A 1 204 ? 4.950 9.502 -23.743 1.00 93.69 204 ALA A CA 1
ATOM 1594 C C . ALA A 1 204 ? 6.419 9.989 -23.744 1.00 93.69 204 ALA A C 1
ATOM 1596 O O . ALA A 1 204 ? 6.853 10.678 -24.672 1.00 93.69 204 ALA A O 1
ATOM 1597 N N . GLU A 1 205 ? 7.217 9.557 -22.771 1.00 92.06 205 GLU A N 1
ATOM 1598 C CA . GLU A 1 205 ? 8.639 9.872 -22.591 1.00 92.06 205 GLU A CA 1
ATOM 1599 C C . GLU A 1 205 ? 9.531 8.844 -23.313 1.00 92.06 205 GLU A C 1
ATOM 1601 O O . GLU A 1 205 ? 10.339 8.130 -22.722 1.00 92.06 205 GLU A O 1
ATOM 1606 N N . HIS A 1 206 ? 9.363 8.744 -24.632 1.00 89.44 206 HIS A N 1
ATOM 1607 C CA . HIS A 1 206 ? 9.973 7.689 -25.450 1.00 89.44 206 HIS A CA 1
ATOM 1608 C C . HIS A 1 206 ? 11.510 7.697 -25.423 1.00 89.44 206 HIS A C 1
ATOM 1610 O O . HIS A 1 206 ? 12.123 6.634 -25.439 1.00 89.44 206 HIS A O 1
ATOM 1616 N N . GLU A 1 207 ? 12.139 8.875 -25.351 1.00 90.06 207 GLU A N 1
ATOM 1617 C CA . GLU A 1 207 ? 13.602 8.992 -25.259 1.00 90.06 207 GLU A CA 1
ATOM 1618 C C . GLU A 1 207 ? 14.138 8.373 -23.960 1.00 90.06 207 GLU A C 1
ATOM 1620 O O . GLU A 1 207 ? 15.119 7.631 -23.989 1.00 90.06 207 GLU A O 1
ATOM 1625 N N . ALA A 1 208 ? 13.451 8.601 -22.835 1.00 88.38 208 ALA A N 1
ATOM 1626 C CA . ALA A 1 208 ? 13.809 8.001 -21.553 1.00 88.38 208 ALA A CA 1
ATOM 1627 C C . ALA A 1 208 ? 13.626 6.477 -21.578 1.00 88.38 208 ALA A C 1
ATOM 1629 O O . ALA A 1 208 ? 14.488 5.743 -21.097 1.00 88.38 208 ALA A O 1
ATOM 1630 N N . ALA A 1 209 ? 12.545 5.992 -22.200 1.00 87.81 209 ALA A N 1
ATOM 1631 C CA . ALA A 1 209 ? 12.298 4.560 -22.347 1.00 87.81 209 ALA A CA 1
ATOM 1632 C C . ALA A 1 209 ? 13.419 3.848 -23.124 1.00 87.81 209 ALA A C 1
ATOM 1634 O O . ALA A 1 209 ? 13.860 2.778 -22.710 1.00 87.81 209 ALA A O 1
ATOM 1635 N N . VAL A 1 210 ? 13.900 4.443 -24.222 1.00 87.88 210 VAL A N 1
ATOM 1636 C CA . VAL A 1 210 ? 15.013 3.883 -25.007 1.00 87.88 210 VAL A CA 1
ATOM 1637 C C . VAL A 1 210 ? 16.311 3.916 -24.207 1.00 87.88 210 VAL A C 1
ATOM 1639 O O . VAL A 1 210 ? 16.963 2.881 -24.095 1.00 87.88 210 VAL A O 1
ATOM 1642 N N . SER A 1 211 ? 16.643 5.055 -23.589 1.00 89.81 211 SER A N 1
ATOM 1643 C CA . SER A 1 211 ? 17.865 5.206 -22.786 1.00 89.81 211 SER A CA 1
ATOM 1644 C C . SER A 1 211 ? 17.976 4.137 -21.696 1.00 89.81 211 SER A C 1
ATOM 1646 O O . SER A 1 211 ? 19.035 3.551 -21.514 1.00 89.81 211 SER A O 1
ATOM 1648 N N . ILE A 1 212 ? 16.878 3.839 -20.997 1.00 88.19 212 ILE A N 1
ATOM 1649 C CA . ILE A 1 212 ? 16.858 2.833 -19.925 1.00 88.19 212 ILE A CA 1
ATOM 1650 C C . ILE A 1 212 ? 17.088 1.417 -20.465 1.00 88.19 212 ILE A C 1
ATOM 1652 O O . ILE A 1 212 ? 17.734 0.602 -19.811 1.00 88.19 212 ILE A O 1
ATOM 1656 N N . LEU A 1 213 ? 16.561 1.099 -21.649 1.00 85.50 213 LEU A N 1
ATOM 1657 C CA . LEU A 1 213 ? 16.763 -0.216 -22.263 1.00 85.50 213 LEU A CA 1
ATOM 1658 C C . LEU A 1 213 ? 18.194 -0.397 -22.785 1.00 85.50 213 LEU A C 1
ATOM 1660 O O . LEU A 1 213 ? 18.697 -1.518 -22.773 1.00 85.50 213 LEU A O 1
ATOM 1664 N N . GLU A 1 214 ? 18.856 0.681 -23.210 1.00 87.12 214 GLU A N 1
ATOM 1665 C CA . GLU A 1 214 ? 20.259 0.659 -23.649 1.00 87.12 214 GLU A CA 1
ATOM 1666 C C . GLU A 1 214 ? 21.246 0.389 -22.500 1.00 87.12 214 GLU A C 1
ATOM 1668 O O . GLU A 1 214 ? 22.343 -0.116 -22.738 1.00 87.12 214 GLU A O 1
ATOM 1673 N N . GLU A 1 215 ? 20.858 0.671 -21.254 1.00 84.44 215 GLU A N 1
ATOM 1674 C CA . GLU A 1 215 ? 21.666 0.386 -20.061 1.00 84.44 215 GLU A CA 1
ATOM 1675 C C . GLU A 1 215 ? 21.690 -1.107 -19.681 1.00 84.44 215 GLU A C 1
ATOM 1677 O O . GLU A 1 215 ? 22.528 -1.525 -18.879 1.00 84.44 215 GLU A O 1
ATOM 1682 N N . VAL A 1 216 ? 20.799 -1.932 -20.244 1.00 83.50 216 VAL A N 1
ATOM 1683 C CA . VAL A 1 216 ? 20.736 -3.372 -19.950 1.00 83.50 216 VAL A CA 1
ATOM 1684 C C . VAL A 1 216 ? 21.760 -4.128 -20.796 1.00 83.50 216 VAL A C 1
ATOM 1686 O O . VAL A 1 216 ? 21.732 -4.088 -22.027 1.00 83.50 216 VAL A O 1
ATOM 1689 N N . THR A 1 217 ? 22.664 -4.867 -20.150 1.00 79.94 217 THR A N 1
ATOM 1690 C CA . THR A 1 217 ? 23.705 -5.612 -20.872 1.00 79.94 217 THR A CA 1
ATOM 1691 C C . THR A 1 217 ? 23.155 -6.869 -21.555 1.00 79.94 217 THR A C 1
ATOM 1693 O O . THR A 1 217 ? 22.148 -7.446 -21.145 1.00 79.94 217 THR A O 1
ATOM 1696 N N . ALA A 1 218 ? 23.852 -7.351 -22.590 1.00 71.56 218 ALA A N 1
ATOM 1697 C CA . ALA A 1 218 ? 23.491 -8.591 -23.287 1.00 71.56 218 ALA A CA 1
ATOM 1698 C C . ALA A 1 218 ? 23.503 -9.832 -22.368 1.00 71.56 218 ALA A C 1
ATOM 1700 O O . ALA A 1 218 ? 22.730 -10.764 -22.582 1.00 71.56 218 ALA A O 1
ATOM 1701 N N . GLU A 1 219 ? 24.351 -9.832 -21.336 1.00 71.25 219 GLU A N 1
ATOM 1702 C CA . GLU A 1 219 ? 24.419 -10.891 -20.321 1.00 71.25 219 GLU A CA 1
ATOM 1703 C C . GLU A 1 219 ? 23.184 -10.857 -19.409 1.00 71.25 219 GLU A C 1
ATOM 1705 O O . GLU A 1 219 ? 22.536 -11.885 -19.228 1.00 71.25 219 GLU A O 1
ATOM 1710 N N . GLN A 1 220 ? 22.780 -9.672 -18.940 1.00 70.31 220 GLN A N 1
ATOM 1711 C CA . GLN A 1 220 ? 21.569 -9.484 -18.127 1.00 70.31 220 GLN A CA 1
ATOM 1712 C C . GLN A 1 220 ? 20.288 -9.772 -18.910 1.00 70.31 220 GLN A C 1
ATOM 1714 O O . GLN A 1 220 ? 19.319 -10.290 -18.362 1.00 70.31 220 GLN A O 1
ATOM 1719 N N . LEU A 1 221 ? 20.289 -9.478 -20.212 1.00 68.62 221 LEU A N 1
ATOM 1720 C CA . LEU A 1 221 ? 19.238 -9.945 -21.097 1.00 68.62 221 LEU A CA 1
ATOM 1721 C C . LEU A 1 221 ? 19.223 -11.478 -21.080 1.00 68.62 221 LEU A C 1
ATOM 1723 O O . LEU A 1 221 ? 18.162 -12.038 -20.841 1.00 68.62 221 LEU A O 1
ATOM 1727 N N . SER A 1 222 ? 20.354 -12.178 -21.295 1.00 62.56 222 SER A N 1
ATOM 1728 C CA . SER A 1 222 ? 20.444 -13.659 -21.444 1.00 62.56 222 SER A CA 1
ATOM 1729 C C . SER A 1 222 ? 19.791 -14.479 -20.327 1.00 62.56 222 SER A C 1
ATOM 1731 O O . SER A 1 222 ? 19.338 -15.593 -20.588 1.00 62.56 222 SER A O 1
ATOM 1733 N N . GLU A 1 223 ? 19.664 -13.901 -19.135 1.00 62.59 223 GLU A N 1
ATOM 1734 C CA . GLU A 1 223 ? 19.060 -14.512 -17.949 1.00 62.59 223 GLU A CA 1
ATOM 1735 C C . GLU A 1 223 ? 17.531 -14.336 -17.852 1.00 62.59 223 GLU A C 1
ATOM 1737 O O . GLU A 1 223 ? 16.881 -15.056 -17.094 1.00 62.59 223 GLU A O 1
ATOM 1742 N N . LEU A 1 224 ? 16.925 -13.448 -18.650 1.00 61.66 224 LEU A N 1
ATOM 1743 C CA . LEU A 1 224 ? 15.469 -13.282 -18.709 1.00 61.66 224 LEU A CA 1
ATOM 1744 C C . LEU A 1 224 ? 14.787 -14.555 -19.235 1.00 61.66 224 LEU A C 1
ATOM 1746 O O . LEU A 1 224 ? 15.195 -15.152 -20.236 1.00 61.66 224 LEU A O 1
ATOM 1750 N N . ALA A 1 225 ? 13.669 -14.948 -18.620 1.00 55.94 225 ALA A N 1
ATOM 1751 C CA . ALA A 1 225 ? 12.836 -16.017 -19.161 1.00 55.94 225 ALA A CA 1
ATOM 1752 C C . ALA A 1 225 ? 12.358 -15.658 -20.584 1.00 55.94 225 ALA A C 1
ATOM 1754 O O . ALA A 1 225 ? 11.973 -14.521 -20.861 1.00 55.94 225 ALA A O 1
ATOM 1755 N N . ALA A 1 226 ? 12.338 -16.636 -21.497 1.00 51.25 226 ALA A N 1
ATOM 1756 C CA . ALA A 1 226 ? 12.050 -16.437 -22.927 1.00 51.25 226 ALA A CA 1
ATOM 1757 C C . ALA A 1 226 ? 10.720 -15.701 -23.238 1.00 51.25 226 ALA A C 1
ATOM 1759 O O . ALA A 1 226 ? 10.556 -15.151 -24.326 1.00 51.25 226 ALA A O 1
ATOM 1760 N N . THR A 1 227 ? 9.773 -15.654 -22.295 1.00 49.12 227 THR A N 1
ATOM 1761 C CA . THR A 1 227 ? 8.513 -14.897 -22.396 1.00 49.12 227 THR A CA 1
ATOM 1762 C C . THR A 1 227 ? 8.660 -13.399 -22.091 1.00 49.12 227 THR A C 1
ATOM 1764 O O . THR A 1 227 ? 7.958 -12.595 -22.702 1.00 49.12 227 THR A O 1
ATOM 1767 N N . ALA A 1 228 ? 9.583 -12.997 -21.212 1.00 46.91 228 ALA A N 1
ATOM 1768 C CA . ALA A 1 228 ? 9.892 -11.587 -20.941 1.00 46.91 228 ALA A CA 1
ATOM 1769 C C . ALA A 1 228 ? 10.631 -10.944 -22.133 1.00 46.91 228 ALA A C 1
ATOM 1771 O O . ALA A 1 228 ? 10.303 -9.844 -22.580 1.00 46.91 228 ALA A O 1
ATOM 1772 N N . TYR A 1 229 ? 11.519 -11.717 -22.755 1.00 42.50 229 TYR A N 1
ATOM 1773 C CA . TYR A 1 229 ? 12.277 -11.365 -23.956 1.00 42.50 229 TYR A CA 1
ATOM 1774 C C . TYR A 1 229 ? 11.466 -10.949 -25.191 1.00 42.50 229 TYR A C 1
ATOM 1776 O O . TYR A 1 229 ? 11.860 -10.061 -25.955 1.00 42.50 229 TYR A O 1
ATOM 1784 N N . ALA A 1 230 ? 10.331 -11.605 -25.434 1.00 38.88 230 ALA A N 1
ATOM 1785 C CA . ALA A 1 230 ? 9.490 -11.283 -26.585 1.00 38.88 230 ALA A CA 1
ATOM 1786 C C . ALA A 1 230 ? 8.901 -9.863 -26.473 1.00 38.88 230 ALA A C 1
ATOM 1788 O O . ALA A 1 230 ? 8.699 -9.187 -27.481 1.00 38.88 230 ALA A O 1
ATOM 1789 N N . THR A 1 231 ? 8.696 -9.379 -25.247 1.00 49.91 231 THR A N 1
ATOM 1790 C CA . THR A 1 231 ? 8.127 -8.053 -24.989 1.00 49.91 231 THR A CA 1
ATOM 1791 C C . THR A 1 231 ? 9.184 -6.955 -25.150 1.00 49.91 231 THR A C 1
ATOM 1793 O O . THR A 1 231 ? 8.913 -5.950 -25.807 1.00 49.91 231 THR A O 1
ATOM 1796 N N . THR A 1 232 ? 10.416 -7.162 -24.668 1.00 48.72 232 THR A N 1
ATOM 1797 C CA . THR A 1 232 ? 11.530 -6.204 -24.834 1.00 48.72 232 THR A CA 1
ATOM 1798 C C . THR A 1 232 ? 11.928 -6.000 -26.296 1.00 48.72 232 THR A C 1
ATOM 1800 O O . THR A 1 232 ? 12.103 -4.862 -26.733 1.00 48.72 232 THR A O 1
ATOM 1803 N N . SER A 1 233 ? 11.984 -7.074 -27.091 1.00 43.31 233 SER A N 1
ATOM 1804 C CA . SER A 1 233 ? 12.280 -6.968 -28.530 1.00 43.31 233 SER A CA 1
ATOM 1805 C C . SER A 1 233 ? 11.199 -6.212 -29.319 1.00 43.31 233 SER A C 1
ATOM 1807 O O . SER A 1 233 ? 11.523 -5.488 -30.259 1.00 43.31 233 SER A O 1
ATOM 1809 N N . SER A 1 234 ? 9.926 -6.302 -28.911 1.00 41.34 234 SER A N 1
ATOM 1810 C CA . SER A 1 234 ? 8.829 -5.559 -29.550 1.00 41.34 234 SER A CA 1
ATOM 1811 C C . SER A 1 234 ? 8.864 -4.050 -29.270 1.00 41.34 234 SER A C 1
ATOM 1813 O O . SER A 1 234 ? 8.468 -3.264 -30.128 1.00 41.34 234 SER A O 1
ATOM 1815 N N . ILE A 1 235 ? 9.389 -3.645 -28.106 1.00 48.91 235 ILE A N 1
ATOM 1816 C CA . ILE A 1 235 ? 9.526 -2.237 -27.703 1.00 48.91 235 ILE A CA 1
ATOM 1817 C C . ILE A 1 235 ? 10.744 -1.590 -28.384 1.00 48.91 235 ILE A C 1
ATOM 1819 O O . ILE A 1 235 ? 10.635 -0.491 -28.921 1.00 48.91 235 ILE A O 1
ATOM 1823 N N . SER A 1 236 ? 11.881 -2.295 -28.443 1.00 43.06 236 SER A N 1
ATOM 1824 C CA . SER A 1 236 ? 13.093 -1.838 -29.149 1.00 43.06 236 SER A CA 1
ATOM 1825 C C . SER A 1 236 ? 12.901 -1.723 -30.671 1.00 43.06 236 SER A C 1
ATOM 1827 O O . SER A 1 236 ? 13.560 -0.913 -31.320 1.00 43.06 236 SER A O 1
ATOM 1829 N N . ALA A 1 237 ? 11.974 -2.491 -31.252 1.00 38.25 237 ALA A N 1
ATOM 1830 C CA . ALA A 1 237 ? 11.683 -2.478 -32.684 1.00 38.25 237 ALA A CA 1
ATOM 1831 C C . ALA A 1 237 ? 10.710 -1.367 -33.134 1.00 38.25 237 ALA A C 1
ATOM 1833 O O . ALA A 1 237 ? 10.330 -1.346 -34.310 1.00 38.25 237 ALA A O 1
ATOM 1834 N N . ALA A 1 238 ? 10.296 -0.446 -32.253 1.00 34.03 238 ALA A N 1
ATOM 1835 C CA . ALA A 1 238 ? 9.514 0.716 -32.667 1.00 34.03 238 ALA A CA 1
ATOM 1836 C C . ALA A 1 238 ? 10.349 1.568 -33.652 1.00 34.03 238 ALA A C 1
ATOM 1838 O O . ALA A 1 238 ? 11.409 2.077 -33.282 1.00 34.03 238 ALA A O 1
ATOM 1839 N N . PRO A 1 239 ? 9.929 1.712 -34.925 1.00 35.97 239 PRO A N 1
ATOM 1840 C CA . PRO A 1 239 ? 10.745 2.368 -35.932 1.00 35.97 239 PRO A CA 1
ATOM 1841 C C . PRO A 1 239 ? 10.859 3.857 -35.613 1.00 35.97 239 PRO A C 1
ATOM 1843 O O . PRO A 1 239 ? 9.856 4.537 -35.386 1.00 35.97 239 PRO A O 1
ATOM 1846 N N . SER A 1 240 ? 12.093 4.358 -35.648 1.00 36.84 240 SER A N 1
ATOM 1847 C CA . SER A 1 240 ? 12.437 5.775 -35.601 1.00 36.84 240 SER A CA 1
ATOM 1848 C C . SER A 1 240 ? 11.640 6.554 -36.652 1.00 36.84 240 SER A C 1
ATOM 1850 O O . SER A 1 240 ? 11.962 6.604 -37.840 1.00 36.84 240 SER A O 1
ATOM 1852 N N . CYS A 1 241 ? 10.539 7.160 -36.217 1.00 30.39 241 CYS A N 1
ATOM 1853 C CA . CYS A 1 241 ? 9.689 7.967 -37.071 1.00 30.39 241 CYS A CA 1
ATOM 1854 C C . CYS A 1 241 ? 10.171 9.421 -37.020 1.00 30.39 241 CYS A C 1
ATOM 1856 O O . CYS A 1 241 ? 9.812 10.167 -36.115 1.00 30.39 241 CYS A O 1
ATOM 1858 N N . GLY A 1 242 ? 10.960 9.826 -38.023 1.00 29.23 242 GLY A N 1
ATOM 1859 C CA . GLY A 1 242 ? 10.998 11.223 -38.464 1.00 29.23 242 GLY A CA 1
ATOM 1860 C C . GLY A 1 242 ? 12.370 11.882 -38.607 1.00 29.23 242 GLY A C 1
ATOM 1861 O O . GLY A 1 242 ? 12.785 12.655 -37.756 1.00 29.23 242 GLY A O 1
ATOM 1862 N N . SER A 1 243 ? 12.982 11.751 -39.785 1.00 30.78 243 SER A N 1
ATOM 1863 C CA . SER A 1 243 ? 13.554 12.917 -40.471 1.00 30.78 243 SER A CA 1
ATOM 1864 C C . SER A 1 243 ? 13.530 12.693 -41.983 1.00 30.78 243 SER A C 1
ATOM 1866 O O . SER A 1 243 ? 13.797 11.608 -42.491 1.00 30.78 243 SER A O 1
ATOM 1868 N N . ARG A 1 244 ? 13.081 13.725 -42.689 1.00 30.70 244 ARG A N 1
ATOM 1869 C CA . ARG A 1 244 ? 12.442 13.702 -44.003 1.00 30.70 244 ARG A CA 1
ATOM 1870 C C . ARG A 1 244 ? 13.380 14.323 -45.042 1.00 30.70 244 ARG A C 1
ATOM 1872 O O . ARG A 1 244 ? 13.893 15.406 -44.814 1.00 30.70 244 ARG A O 1
ATOM 1879 N N . ALA A 1 245 ? 13.477 13.657 -46.193 1.00 30.48 245 ALA A N 1
ATOM 1880 C CA . ALA A 1 245 ? 13.722 14.179 -47.543 1.00 30.48 245 ALA A CA 1
ATOM 1881 C C . ALA A 1 245 ? 14.895 15.154 -47.802 1.00 30.48 245 ALA A C 1
ATOM 1883 O O . ALA A 1 245 ? 14.852 16.328 -47.450 1.00 30.48 245 ALA A O 1
ATOM 1884 N N . ALA A 1 246 ? 15.812 14.718 -48.671 1.00 28.50 246 ALA A N 1
ATOM 1885 C CA . ALA A 1 246 ? 16.412 15.589 -49.678 1.00 28.50 246 ALA A CA 1
ATOM 1886 C C . ALA A 1 246 ? 16.382 14.885 -51.044 1.00 28.50 246 ALA A C 1
ATOM 1888 O O . ALA A 1 246 ? 16.954 13.814 -51.238 1.00 28.50 246 ALA A O 1
ATOM 1889 N N . THR A 1 247 ? 15.641 15.494 -51.963 1.00 32.72 247 THR A N 1
ATOM 1890 C CA . THR A 1 247 ? 15.451 15.101 -53.358 1.00 32.72 247 THR A CA 1
ATOM 1891 C C . THR A 1 247 ? 16.541 15.727 -54.223 1.00 32.72 247 THR A C 1
ATOM 1893 O O . THR A 1 247 ? 16.622 16.947 -54.262 1.00 32.72 247 THR A O 1
ATOM 1896 N N . THR A 1 248 ? 17.288 14.912 -54.969 1.00 31.00 248 THR A N 1
ATOM 1897 C CA . THR A 1 248 ? 17.981 15.218 -56.246 1.00 31.00 248 THR A CA 1
ATOM 1898 C C . THR A 1 248 ? 18.590 13.882 -56.700 1.00 31.00 248 THR A C 1
ATOM 1900 O O . THR A 1 248 ? 19.390 13.300 -55.990 1.00 31.00 248 THR A O 1
ATOM 1903 N N . GLY A 1 249 ? 18.166 13.201 -57.764 1.00 27.23 249 GLY A N 1
ATOM 1904 C CA . GLY A 1 249 ? 17.983 13.660 -59.133 1.00 27.23 249 GLY A CA 1
ATOM 1905 C C . GLY A 1 249 ? 19.222 13.273 -59.948 1.00 27.23 249 GLY A C 1
ATOM 1906 O O . GLY A 1 249 ? 20.178 14.033 -59.920 1.00 27.23 249 GLY A O 1
ATOM 1907 N N . SER A 1 250 ? 19.218 12.115 -60.632 1.00 29.05 250 SER A N 1
ATOM 1908 C CA . SER A 1 250 ? 19.710 11.925 -62.019 1.00 29.05 250 SER A CA 1
ATOM 1909 C C . SER A 1 250 ? 19.836 10.437 -62.417 1.00 29.05 250 SER A C 1
ATOM 1911 O O . SER A 1 250 ? 20.667 9.713 -61.884 1.00 29.05 250 SER A O 1
ATOM 1913 N N . GLY A 1 251 ? 19.048 10.024 -63.419 1.00 27.91 251 GLY A N 1
ATOM 1914 C CA . GLY A 1 251 ? 19.594 9.481 -64.673 1.00 27.91 251 GLY A CA 1
ATOM 1915 C C . GLY A 1 251 ? 19.891 7.979 -64.835 1.00 27.91 251 GLY A C 1
ATOM 1916 O O . GLY A 1 251 ? 20.960 7.529 -64.451 1.00 27.91 251 GLY A O 1
ATOM 1917 N N . LYS A 1 252 ? 19.047 7.339 -65.676 1.00 30.19 252 LYS A N 1
ATOM 1918 C CA . LYS A 1 252 ? 19.311 6.192 -66.593 1.00 30.19 252 LYS A CA 1
ATOM 1919 C C . LYS A 1 252 ? 19.510 4.817 -65.918 1.00 30.19 252 LYS A C 1
ATOM 1921 O O . LYS A 1 252 ? 20.195 4.715 -64.922 1.00 30.19 252 LYS A O 1
ATOM 1926 N N . SER A 1 253 ? 18.978 3.688 -66.389 1.00 29.50 253 SER A N 1
ATOM 1927 C CA . SER A 1 253 ? 18.384 3.286 -67.675 1.00 29.50 253 SER A CA 1
ATOM 1928 C C . SER A 1 253 ? 17.786 1.874 -67.517 1.00 29.50 253 SER A C 1
ATOM 1930 O O . SER A 1 253 ? 18.430 1.013 -66.924 1.00 29.50 253 SER A O 1
ATOM 1932 N N . LEU A 1 254 ? 16.593 1.638 -68.074 1.00 30.05 254 LEU A N 1
ATOM 1933 C CA . LEU A 1 254 ? 16.051 0.307 -68.418 1.00 30.05 254 LEU A CA 1
ATOM 1934 C C . LEU A 1 254 ? 16.682 -0.173 -69.749 1.00 30.05 254 LEU A C 1
ATOM 1936 O O . LEU A 1 254 ? 17.151 0.689 -70.502 1.00 30.05 254 LEU A O 1
ATOM 1940 N N . PRO A 1 255 ? 16.735 -1.490 -70.051 1.00 38.00 255 PRO A N 1
ATOM 1941 C CA . PRO A 1 255 ? 15.584 -2.192 -70.654 1.00 38.00 255 PRO A CA 1
ATOM 1942 C C . PRO A 1 255 ? 15.387 -3.647 -70.153 1.00 38.00 255 PRO A C 1
ATOM 1944 O O . PRO A 1 255 ? 16.320 -4.322 -69.740 1.00 38.00 255 PRO A O 1
ATOM 1947 N N . GLU A 1 256 ? 14.134 -4.052 -69.932 1.00 30.11 256 GLU A N 1
ATOM 1948 C CA . GLU A 1 256 ? 13.326 -4.965 -70.774 1.00 30.11 256 GLU A CA 1
ATOM 1949 C C . GLU A 1 256 ? 13.368 -6.437 -70.325 1.00 30.11 256 GLU A C 1
ATOM 1951 O O . GLU A 1 256 ? 14.314 -7.176 -70.573 1.00 30.11 256 GLU A O 1
ATOM 1956 N N . GLN A 1 257 ? 12.261 -6.880 -69.724 1.00 34.94 257 GLN A N 1
ATOM 1957 C CA . GLN A 1 257 ? 11.799 -8.267 -69.785 1.00 34.94 257 GLN A CA 1
ATOM 1958 C C . GLN A 1 257 ? 10.405 -8.251 -70.431 1.00 34.94 257 GLN A C 1
ATOM 1960 O O . GLN A 1 257 ? 9.563 -7.461 -69.992 1.00 34.94 257 GLN A O 1
ATOM 1965 N N . PRO A 1 258 ? 10.123 -9.073 -71.456 1.00 34.62 258 PRO A N 1
ATOM 1966 C CA . PRO A 1 258 ? 8.795 -9.124 -72.045 1.00 34.62 258 PRO A CA 1
ATOM 1967 C C . PRO A 1 258 ? 7.850 -10.020 -71.232 1.00 34.62 258 PRO A C 1
ATOM 1969 O O . PRO A 1 258 ? 8.139 -11.177 -70.932 1.00 34.62 258 PRO A O 1
ATOM 1972 N N . LEU A 1 259 ? 6.684 -9.452 -70.928 1.00 30.33 259 LEU A N 1
ATOM 1973 C CA . LEU A 1 259 ? 5.470 -10.126 -70.473 1.00 30.33 259 LEU A CA 1
ATOM 1974 C C . LEU A 1 259 ? 4.904 -11.022 -71.587 1.00 30.33 259 LEU A C 1
ATOM 1976 O O . LEU A 1 259 ? 4.682 -10.547 -72.700 1.00 30.33 259 LEU A O 1
ATOM 1980 N N . ILE A 1 260 ? 4.565 -12.274 -71.264 1.00 32.50 260 ILE A N 1
ATOM 1981 C CA . ILE A 1 260 ? 3.607 -13.077 -72.039 1.00 32.50 260 ILE A CA 1
ATOM 1982 C C . ILE A 1 260 ? 2.484 -13.549 -71.105 1.00 32.50 260 ILE A C 1
ATOM 1984 O O . ILE A 1 260 ? 2.687 -14.340 -70.191 1.00 32.50 260 ILE A O 1
ATOM 1988 N N . PHE A 1 261 ? 1.288 -13.052 -71.391 1.00 34.75 261 PHE A N 1
ATOM 1989 C CA . PHE A 1 261 ? -0.059 -13.509 -71.019 1.00 34.75 261 PHE A CA 1
ATOM 1990 C C . PHE A 1 261 ? -0.947 -13.158 -72.244 1.00 34.75 261 PHE A C 1
ATOM 1992 O O . PHE A 1 261 ? -0.499 -12.340 -73.054 1.00 34.75 261 PHE A O 1
ATOM 1999 N N . PRO A 1 262 ? -2.223 -13.580 -72.393 1.00 47.66 262 PRO A N 1
ATOM 2000 C CA . PRO A 1 262 ? -3.002 -14.663 -71.767 1.00 47.66 262 PRO A CA 1
ATOM 2001 C C . PRO A 1 262 ? -3.934 -15.427 -72.767 1.00 47.66 262 PRO A C 1
ATOM 2003 O O . PRO A 1 262 ? -4.049 -15.078 -73.937 1.00 47.66 262 PRO A O 1
ATOM 2006 N N . GLY A 1 263 ? -4.725 -16.382 -72.248 1.00 32.34 263 GLY A N 1
ATOM 2007 C CA . GLY A 1 263 ? -6.067 -16.748 -72.763 1.00 32.34 263 GLY A CA 1
ATOM 2008 C C . GLY A 1 263 ? -6.117 -17.923 -73.755 1.00 32.34 263 GLY A C 1
ATOM 2009 O O . GLY A 1 263 ? -5.241 -18.076 -74.585 1.00 32.34 263 GLY A O 1
ATOM 2010 N N . GLY A 1 264 ? -7.115 -18.808 -73.769 1.00 33.25 264 GLY A N 1
ATOM 2011 C CA . GLY A 1 264 ? -8.362 -18.939 -73.020 1.00 33.25 264 GLY A CA 1
ATOM 2012 C C . GLY A 1 264 ? -9.263 -20.004 -73.683 1.00 33.25 264 GLY A C 1
ATOM 2013 O O . GLY A 1 264 ? -8.999 -20.418 -74.804 1.00 33.25 264 GLY A O 1
ATOM 2014 N N . ARG A 1 265 ? -10.359 -20.365 -72.994 1.00 37.91 265 ARG A N 1
ATOM 2015 C CA . ARG A 1 265 ? -11.606 -21.004 -73.493 1.00 37.91 265 ARG A CA 1
ATOM 2016 C C . ARG A 1 265 ? -11.554 -22.425 -74.107 1.00 37.91 265 ARG A C 1
ATOM 2018 O O . ARG A 1 265 ? -11.255 -22.601 -75.273 1.00 37.91 265 ARG A O 1
ATOM 2025 N N . GLY A 1 266 ? -12.062 -23.396 -73.339 1.00 33.88 266 GLY A N 1
ATOM 2026 C CA . GLY A 1 266 ? -13.443 -23.901 -73.470 1.00 33.88 266 GLY A CA 1
ATOM 2027 C C . GLY A 1 266 ? -13.829 -24.871 -74.607 1.00 33.88 266 GLY A C 1
ATOM 2028 O O . GLY A 1 266 ? -14.041 -24.423 -75.727 1.00 33.88 266 GLY A O 1
ATOM 2029 N N . ARG A 1 267 ? -14.196 -26.100 -74.178 1.00 36.75 267 ARG A N 1
ATOM 2030 C CA . ARG A 1 267 ? -15.233 -27.034 -74.709 1.00 36.75 267 ARG A CA 1
ATOM 2031 C C . ARG A 1 267 ? -14.943 -27.786 -76.022 1.00 36.75 267 ARG A C 1
ATOM 2033 O O . ARG A 1 267 ? -14.074 -27.350 -76.770 1.00 36.75 267 ARG A O 1
ATOM 2040 N N . PRO A 1 268 ? -15.661 -28.890 -76.342 1.00 52.09 268 PRO A N 1
ATOM 2041 C CA . PRO A 1 268 ? -16.914 -29.438 -75.773 1.00 52.09 268 PRO A CA 1
ATOM 2042 C C . PRO A 1 268 ? -16.768 -30.417 -74.605 1.00 52.09 268 PRO A C 1
ATOM 2044 O O . PRO A 1 268 ? -15.761 -31.152 -74.550 1.00 52.09 268 PRO A O 1
#

Sequence (268 aa):
MLQAIVIEQLRSGNLHQAGKVWALKGEINLASADALVDLVRSRLARETPRVREGLEWLALIRRVPLFVLLDVLDPAVVADLEKAGYLQVGETGRRWVSLKDEYVGEVIRGWMDLPRRKELHSLVARAVGATPADMDVEELLGYVAWTLDCREPVEPAFALAAAEAANKLYDPLFALECLSQIRVEDPHWAEAAQQRAAAHITLAEHEAAVSILEEVTAEQLSELAATAYATTSSISAAPSCGSRAATTGSGKSLPEQPLIFPGGRGRP

Radius of gyration: 29.62 Å; chains: 1; bounding box: 55×62×101 Å

Secondary structure (DSSP, 8-state):
-HHHHHHHHHHTTSEEEETTEEEE-SS--THHHHHHHHHHHHHHHTS-HHHHHHHHHHHHHSEEEHHHHHHHS-HHHHHHHHHTT-EEE-SSTT-EEEES-HHHHHHHHHH--HHHHHHHHHHHHHHH---GGGS-HHHHHHHHHHHHHTTPPPPHHHHHHHHHHHHHTT-HHHHHHHHTT--TTSTTHHHHHHHHHHHHHHTT-HHHHHHHHHTS-HHHHHTS-HHHHHHHHHHHT-------------------------------

pLDDT: mean 76.56, std 19.97, range [27.23, 96.75]

Foldseek 3Di:
DVVVLVVVCVVVVQFDDDDPDTHGNDDRDCVVVVVVLVVLVVVLVPDDPLLNVLLLLLLQQQKDQPVLSVVQHPVVSVVVCVVVVQWDWDPDDSTMIHGPDNVSSVSSVVPDDLVVLVVSLVSSVVSVPDFCVVDDLVSLLSNLVSCVVSVHQDDLRSLLSNLVSCLVVLNLVSSVVSLVSDDPPDLCQQSSLLSNLSSCVSVVVNVVNVVSNVPQDPVSLVPDDPVSNVSSVVSNPPDDPDDDDDDDDDDDDDDDDDDDDDDDDDDD